Protein AF-A0AB34VEI6-F1 (afdb_monomer_lite)

Secondary structure (DSSP, 8-state):
---S-TT-HHHHHHHSHHHHHHHHHHHHHH---SS-HHHHHHHHHHHHHHHHHHHTT--EEEEEEEE-S--BTTBEEEEEEEEEES----TT-PPPPEEPPP--STTS-EEEEESSTT--TT----SSS--PPEE--EEEEETTTTEEEEEEEEEEEE--GGGGSHHHHHHHHHHHHHHHHHHHHHHHHHHHHHHHHHHHHHS--HHHHHHHHHHHHHHHTT-

Organism: NCBI:txid66269

Foldseek 3Di:
DDDPDPPDPLVVVCPDPLLLLLLVVVCVVVVDPPDDSVLSSVQLVLLQVQLVCLVVVPKDKDKDWDWDPDPDPFKTKIKIKIKIPPRQDDQSHFDFKFWADDQDDPVRFKDWFFPPPDPDPPQDPDPDDDRTDIWGWGQDQDPVVRGTMTMTITMMIGGDPVCPPVVNVVVVVVVVRVRVRVRVSVRRNVVSVVSVVSCCVSVPDPVVVVVVVVVVVVVVVVD

Sequence (223 aa):
MLLKGMNDPLFKAYQHPKARLMISRFRGLAGDRRLSDWQVFCILVNGFTNYWYVHSGNFTINVTLTKTRQFDFMQDFLHFTVTLDGLLSDENFRCPDFILPHYDVPYEFCRWRSKRGYDSQTTYVGKHGVKSHKGLFIATHDPIRDEYQMKWEGIITVFDKAFFKMGNFNTTCDFLINDITKTIHEGVVKHLSLYRDLYHYLFPSPTEARIQARDTKRHLARK

Radius of gyration: 22.17 Å; chains: 1; bounding box: 59×36×69 Å

Structure (mmCIF, N/CA/C/O backbone):
data_AF-A0AB34VEI6-F1
#
_entry.id   AF-A0AB34VEI6-F1
#
loop_
_atom_site.group_PDB
_atom_site.id
_atom_site.type_symbol
_atom_site.label_atom_id
_atom_site.label_alt_id
_atom_site.label_comp_id
_atom_site.label_asym_id
_atom_site.label_entity_id
_atom_site.label_seq_id
_atom_site.pdbx_PDB_ins_code
_atom_site.Cartn_x
_atom_site.Cartn_y
_atom_site.Cartn_z
_atom_site.occupancy
_atom_site.B_iso_or_equiv
_atom_site.auth_seq_id
_atom_site.auth_comp_id
_atom_site.auth_asym_id
_atom_site.auth_atom_id
_atom_site.pdbx_PDB_model_num
ATOM 1 N N . MET A 1 1 ? -10.126 0.286 -37.399 1.00 39.00 1 MET A N 1
ATOM 2 C CA . MET A 1 1 ? -10.182 1.635 -36.793 1.00 39.00 1 MET A CA 1
ATOM 3 C C . MET A 1 1 ? -8.760 2.099 -36.530 1.00 39.00 1 MET A C 1
ATOM 5 O O . MET A 1 1 ? -8.084 1.535 -35.684 1.00 39.00 1 MET A O 1
ATOM 9 N N . LEU A 1 2 ? -8.291 3.032 -37.353 1.00 35.19 2 LEU A N 1
ATOM 10 C CA . LEU A 1 2 ? -6.932 3.569 -37.387 1.00 35.19 2 LEU A CA 1
ATOM 11 C C . LEU A 1 2 ? -6.827 4.838 -36.517 1.00 35.19 2 LEU A C 1
ATOM 13 O O . LEU A 1 2 ? -7.737 5.660 -36.521 1.00 35.19 2 LEU A O 1
ATOM 17 N N . LEU A 1 3 ? -5.671 5.000 -35.861 1.00 37.38 3 LEU A N 1
ATOM 18 C CA . LEU A 1 3 ? -5.032 6.284 -35.513 1.00 37.38 3 LEU A CA 1
ATOM 19 C C . LEU A 1 3 ? -5.698 7.191 -34.447 1.00 37.38 3 LEU A C 1
ATOM 21 O O . LEU A 1 3 ? -5.787 8.403 -34.616 1.00 37.38 3 LEU A O 1
ATOM 25 N N . LYS A 1 4 ? -6.020 6.638 -33.272 1.00 36.50 4 LYS A N 1
ATOM 26 C CA . LYS A 1 4 ? -6.017 7.369 -31.983 1.00 36.50 4 LYS A CA 1
ATOM 27 C C . LYS A 1 4 ? -5.052 6.636 -31.037 1.00 36.50 4 LYS A C 1
ATOM 29 O O . LYS A 1 4 ? -5.369 5.535 -30.624 1.00 36.50 4 LYS A O 1
ATOM 34 N N . GLY A 1 5 ? -3.859 7.100 -30.685 1.00 44.25 5 GLY A N 1
ATOM 35 C CA . GLY A 1 5 ? -3.079 8.220 -31.177 1.00 44.25 5 GLY A CA 1
ATOM 36 C C . GLY A 1 5 ? -1.590 7.904 -30.999 1.00 44.25 5 GLY A C 1
ATOM 37 O O . GLY A 1 5 ? -1.156 7.450 -29.946 1.00 44.25 5 GLY A O 1
ATOM 38 N N . MET A 1 6 ? -0.781 8.197 -32.017 1.00 46.66 6 MET A N 1
ATOM 39 C CA . MET A 1 6 ? 0.691 8.127 -31.954 1.00 46.66 6 MET A CA 1
ATOM 40 C C . MET A 1 6 ? 1.311 9.209 -31.042 1.00 46.66 6 MET A C 1
ATOM 42 O O . MET A 1 6 ? 2.524 9.401 -31.036 1.00 46.66 6 MET A O 1
ATOM 46 N N . ASN A 1 7 ? 0.486 9.923 -30.272 1.00 58.88 7 ASN A N 1
ATOM 47 C CA . ASN A 1 7 ? 0.872 11.004 -29.373 1.00 58.88 7 ASN A CA 1
ATOM 48 C C . ASN A 1 7 ? 0.542 10.744 -27.903 1.00 58.88 7 ASN A C 1
ATOM 50 O O . ASN A 1 7 ? 0.795 11.635 -27.103 1.00 58.88 7 ASN A O 1
ATOM 54 N N . ASP A 1 8 ? 0.047 9.558 -27.537 1.00 74.00 8 ASP A N 1
ATOM 55 C CA . ASP A 1 8 ? -0.084 9.201 -26.125 1.00 74.00 8 ASP A CA 1
ATOM 56 C C . ASP A 1 8 ? 1.320 9.146 -25.475 1.00 74.00 8 ASP A C 1
ATOM 58 O O . ASP A 1 8 ? 2.148 8.308 -25.869 1.00 74.00 8 ASP A O 1
ATOM 62 N N . PRO A 1 9 ? 1.632 10.044 -24.517 1.00 75.38 9 PRO A N 1
ATOM 63 C CA . PRO A 1 9 ? 2.923 10.067 -23.840 1.00 75.38 9 PRO A CA 1
ATOM 64 C C . PRO A 1 9 ? 3.239 8.747 -23.128 1.00 75.38 9 PRO A C 1
ATOM 66 O O . PRO A 1 9 ? 4.402 8.341 -23.105 1.00 75.38 9 PRO A O 1
ATOM 69 N N . LEU A 1 10 ? 2.224 8.043 -22.609 1.00 76.19 10 LEU A N 1
ATOM 70 C CA . LEU A 1 10 ? 2.392 6.739 -21.961 1.00 76.19 10 LEU A CA 1
ATOM 71 C C . LEU A 1 10 ? 2.774 5.665 -22.977 1.00 76.19 10 LEU A C 1
ATOM 73 O O . LEU A 1 10 ? 3.693 4.884 -22.733 1.00 76.19 10 LEU A O 1
ATOM 77 N N . PHE A 1 11 ? 2.140 5.661 -24.150 1.00 77.81 11 PHE A N 1
ATOM 78 C CA . PHE A 1 11 ? 2.490 4.727 -25.218 1.00 77.81 11 PHE A CA 1
ATOM 79 C C . PHE A 1 11 ? 3.899 4.990 -25.773 1.00 77.81 11 PHE A C 1
ATOM 81 O O . PHE A 1 11 ? 4.661 4.047 -25.996 1.00 77.81 11 PHE A O 1
ATOM 88 N N . LYS A 1 12 ? 4.299 6.263 -25.919 1.00 82.06 12 LYS A N 1
ATOM 89 C CA . LYS A 1 12 ? 5.686 6.631 -26.266 1.00 82.06 12 LYS A CA 1
ATOM 90 C C . LYS A 1 12 ? 6.681 6.164 -25.199 1.00 82.06 12 LYS A C 1
ATOM 92 O O . LYS A 1 12 ? 7.727 5.613 -25.541 1.00 82.06 12 LYS A O 1
ATOM 97 N N . ALA A 1 13 ? 6.352 6.337 -23.919 1.00 81.69 13 ALA A N 1
ATOM 98 C CA . ALA A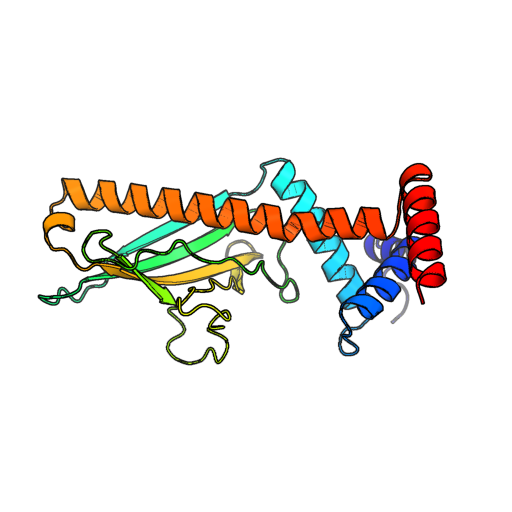 1 13 ? 7.181 5.872 -22.811 1.00 81.69 13 ALA A CA 1
ATOM 99 C C . ALA A 1 13 ? 7.308 4.338 -22.789 1.00 81.69 13 ALA A C 1
ATOM 101 O O . ALA A 1 13 ? 8.414 3.826 -22.632 1.00 81.69 13 ALA A O 1
ATOM 102 N N . TYR A 1 14 ? 6.221 3.604 -23.039 1.00 83.75 14 TYR A N 1
ATOM 103 C CA . TYR A 1 14 ? 6.220 2.142 -23.163 1.00 83.75 14 TYR A CA 1
ATOM 104 C C . TYR A 1 14 ? 7.109 1.642 -24.309 1.00 83.75 14 TYR A C 1
ATOM 106 O O . TYR A 1 14 ? 7.836 0.656 -24.174 1.00 83.75 14 TYR A O 1
ATOM 114 N N . GLN A 1 15 ? 7.089 2.337 -25.448 1.00 84.62 15 GLN A N 1
ATOM 115 C CA . GLN A 1 15 ? 7.921 1.994 -26.601 1.00 84.62 15 GLN A CA 1
ATOM 116 C C . GLN A 1 15 ? 9.410 2.292 -26.391 1.00 84.62 15 GLN A C 1
ATOM 118 O O . GLN A 1 15 ? 10.242 1.762 -27.132 1.00 84.62 15 GLN A O 1
ATOM 123 N N . HIS A 1 16 ? 9.766 3.095 -25.386 1.00 85.12 16 HIS A N 1
ATOM 124 C CA . HIS A 1 16 ? 11.147 3.470 -25.130 1.00 85.12 16 HIS A CA 1
ATOM 125 C C . HIS A 1 16 ? 12.011 2.232 -24.795 1.00 85.12 16 HIS A C 1
ATOM 127 O O . HIS A 1 16 ? 11.617 1.414 -23.956 1.00 85.12 16 HIS A O 1
ATOM 133 N N . PRO A 1 17 ? 13.229 2.087 -25.362 1.00 83.62 17 PRO A N 1
ATOM 134 C CA . PRO A 1 17 ? 14.073 0.905 -25.145 1.00 83.62 17 PRO A CA 1
ATOM 135 C C . PRO A 1 17 ? 14.345 0.595 -23.666 1.00 83.62 17 PRO A C 1
ATOM 137 O O . PRO A 1 17 ? 14.364 -0.566 -23.261 1.00 83.62 17 PRO A O 1
ATOM 140 N N . LYS A 1 18 ? 14.492 1.638 -22.837 1.00 82.88 18 LYS A N 1
ATOM 141 C CA . LYS A 1 18 ? 14.653 1.489 -21.381 1.00 82.88 18 LYS A CA 1
ATOM 142 C C . LYS A 1 18 ? 13.417 0.874 -20.712 1.00 82.88 18 LYS A C 1
ATOM 144 O O . LYS A 1 18 ? 13.575 0.012 -19.856 1.00 82.88 18 LYS A O 1
ATOM 149 N N . ALA A 1 19 ? 12.206 1.267 -21.108 1.00 81.12 19 ALA A N 1
ATOM 150 C CA . ALA A 1 19 ? 10.980 0.700 -20.548 1.00 81.12 19 ALA A CA 1
ATOM 151 C C . ALA A 1 19 ? 10.848 -0.785 -20.907 1.00 81.12 19 ALA A C 1
ATOM 153 O O . ALA A 1 19 ? 10.625 -1.609 -20.025 1.00 81.12 19 ALA A O 1
ATOM 154 N N . ARG A 1 20 ? 11.115 -1.147 -22.169 1.00 85.06 20 ARG A N 1
ATOM 155 C CA . ARG A 1 20 ? 11.146 -2.553 -22.612 1.00 85.06 20 ARG A CA 1
ATOM 156 C C . ARG A 1 20 ? 12.150 -3.398 -21.829 1.00 85.06 20 ARG A C 1
ATOM 158 O O . ARG A 1 20 ? 11.837 -4.525 -21.448 1.00 85.06 20 ARG A O 1
ATOM 165 N N . LEU A 1 21 ? 13.331 -2.846 -21.542 1.00 83.88 21 LEU A N 1
ATOM 166 C CA . LEU A 1 21 ? 14.326 -3.506 -20.697 1.00 83.88 21 LEU A CA 1
ATOM 167 C C . LEU A 1 21 ? 13.808 -3.713 -19.265 1.00 83.88 21 LEU A C 1
ATOM 169 O O . LEU A 1 21 ? 13.963 -4.812 -18.732 1.00 83.88 21 LEU A O 1
ATOM 173 N N . MET A 1 22 ? 13.176 -2.698 -18.658 1.00 83.25 22 MET A N 1
ATOM 174 C CA . MET A 1 22 ? 12.596 -2.837 -17.316 1.00 83.25 22 MET A CA 1
ATOM 175 C C . MET A 1 22 ? 11.530 -3.922 -17.266 1.00 83.25 22 MET A C 1
ATOM 177 O O . MET A 1 22 ? 11.573 -4.770 -16.382 1.00 83.25 22 MET A O 1
ATOM 181 N N . ILE A 1 23 ? 10.613 -3.921 -18.234 1.00 86.31 23 ILE A N 1
ATOM 182 C CA . ILE A 1 23 ? 9.534 -4.906 -18.337 1.00 86.31 23 ILE A CA 1
ATOM 183 C C . ILE A 1 23 ? 10.116 -6.317 -18.445 1.00 86.31 23 ILE A C 1
ATOM 185 O O . ILE A 1 23 ? 9.760 -7.199 -17.665 1.00 86.31 23 ILE A O 1
ATOM 189 N N . SER A 1 24 ? 11.066 -6.521 -19.363 1.00 83.81 24 SER A N 1
ATOM 190 C CA . SER A 1 24 ? 11.720 -7.816 -19.571 1.00 83.81 24 SER A CA 1
ATOM 191 C C . SER A 1 24 ? 12.414 -8.322 -18.301 1.00 83.81 24 SER A C 1
ATOM 193 O O . SER A 1 24 ? 12.230 -9.477 -17.908 1.00 83.81 24 SER A O 1
ATOM 195 N N . ARG A 1 25 ? 13.165 -7.455 -17.610 1.00 80.44 25 ARG A N 1
ATOM 196 C CA . ARG A 1 25 ? 13.865 -7.822 -16.371 1.00 80.44 25 ARG A CA 1
ATOM 197 C C . ARG A 1 25 ? 12.914 -8.052 -15.201 1.00 80.44 25 ARG A C 1
ATOM 199 O O . ARG A 1 25 ? 13.118 -9.007 -14.459 1.00 80.44 25 ARG A O 1
ATOM 206 N N . PHE A 1 26 ? 11.874 -7.232 -15.054 1.00 81.06 26 PHE A N 1
ATOM 207 C CA . PHE A 1 26 ? 10.850 -7.422 -14.028 1.00 81.06 26 PHE A CA 1
ATOM 208 C C . PHE A 1 26 ? 10.165 -8.777 -14.189 1.00 81.06 26 PHE A C 1
ATOM 210 O O . PHE A 1 26 ? 10.070 -9.527 -13.224 1.00 81.06 26 PHE A O 1
ATOM 217 N N . ARG A 1 27 ? 9.773 -9.149 -15.414 1.00 78.25 27 ARG A N 1
ATOM 218 C CA . ARG A 1 27 ? 9.206 -10.479 -15.696 1.00 78.25 27 ARG A CA 1
ATOM 219 C C . ARG A 1 27 ? 10.187 -11.605 -15.372 1.00 78.25 27 ARG A C 1
ATOM 221 O O . ARG A 1 27 ? 9.782 -12.622 -14.815 1.00 78.25 27 ARG A O 1
ATOM 228 N N . GLY A 1 28 ? 11.471 -11.409 -15.678 1.00 77.50 28 GLY A N 1
ATOM 229 C CA . GLY A 1 28 ? 12.533 -12.347 -15.310 1.00 77.50 28 GLY A CA 1
ATOM 230 C C . GLY A 1 28 ? 12.669 -12.549 -13.796 1.00 77.50 28 GLY A C 1
ATOM 231 O O . GLY A 1 28 ? 12.835 -13.682 -13.355 1.00 77.50 28 GLY A O 1
ATOM 232 N N . LEU A 1 29 ? 12.555 -11.476 -13.005 1.00 71.19 29 LEU A N 1
ATOM 233 C CA . LEU A 1 29 ? 12.651 -11.507 -11.538 1.00 71.19 29 LEU A CA 1
ATOM 234 C C . LEU A 1 29 ? 11.379 -12.031 -10.863 1.00 71.19 29 LEU A C 1
ATOM 236 O O . LEU A 1 29 ? 11.460 -12.808 -9.918 1.00 71.19 29 LEU A O 1
ATOM 240 N N . ALA A 1 30 ? 10.209 -11.617 -11.347 1.00 66.38 30 ALA A N 1
ATOM 241 C CA . ALA A 1 30 ? 8.920 -12.020 -10.797 1.00 66.38 30 ALA A CA 1
ATOM 242 C C . ALA A 1 30 ? 8.574 -13.483 -11.120 1.00 66.38 30 ALA A C 1
ATOM 244 O O . ALA A 1 30 ? 7.653 -14.039 -10.526 1.00 66.38 30 ALA A O 1
ATOM 245 N N . GLY A 1 31 ? 9.256 -14.095 -12.097 1.00 60.09 31 GLY A N 1
ATOM 246 C CA . GLY A 1 31 ? 8.934 -15.432 -12.601 1.00 60.09 31 GLY A CA 1
ATOM 247 C C . GLY A 1 31 ? 7.534 -15.533 -13.223 1.00 60.09 31 GLY A C 1
ATOM 248 O O . GLY A 1 31 ? 7.090 -16.628 -13.568 1.00 60.09 31 GLY A O 1
ATOM 249 N N . ASP A 1 32 ? 6.831 -14.406 -13.372 1.00 61.28 32 ASP A N 1
ATOM 250 C CA . ASP A 1 32 ? 5.427 -14.370 -13.749 1.00 61.28 32 ASP A CA 1
ATOM 251 C C . ASP A 1 32 ? 5.282 -14.235 -15.269 1.00 61.28 32 ASP A C 1
ATOM 253 O O . ASP A 1 32 ? 5.563 -13.199 -15.884 1.00 61.28 32 ASP A O 1
ATOM 257 N N . ARG A 1 33 ? 4.843 -15.328 -15.897 1.00 62.53 33 ARG A N 1
ATOM 258 C CA . ARG A 1 33 ? 4.573 -15.378 -17.338 1.00 62.53 33 ARG A CA 1
ATOM 259 C C . ARG A 1 33 ? 3.160 -14.913 -17.696 1.00 62.53 33 ARG A C 1
ATOM 261 O O . ARG A 1 33 ? 2.899 -14.752 -18.884 1.00 62.53 33 ARG A O 1
ATOM 268 N N . ARG A 1 34 ? 2.268 -14.700 -16.717 1.00 74.25 34 ARG A N 1
ATOM 269 C CA . ARG A 1 34 ? 0.836 -14.442 -16.959 1.00 74.25 34 ARG A CA 1
ATOM 270 C C . ARG A 1 34 ? 0.525 -12.991 -17.318 1.00 74.25 34 ARG A C 1
ATOM 272 O O . ARG A 1 34 ? -0.472 -12.746 -17.986 1.00 74.25 34 ARG A O 1
ATOM 279 N N . LEU A 1 35 ? 1.365 -12.046 -16.898 1.00 75.88 35 LEU A N 1
ATOM 280 C CA . LEU A 1 35 ? 1.176 -10.626 -17.191 1.00 75.88 35 LEU A CA 1
ATOM 281 C C . LEU A 1 35 ? 1.728 -10.266 -18.576 1.00 75.88 35 LEU A C 1
ATOM 283 O O . LEU A 1 35 ? 2.838 -10.666 -18.944 1.00 75.88 35 LEU A O 1
ATOM 287 N N . SER A 1 36 ? 0.956 -9.486 -19.331 1.00 84.12 36 SER A N 1
ATOM 288 C CA . SER A 1 36 ? 1.415 -8.866 -20.577 1.00 84.12 36 SER A CA 1
ATOM 289 C C . SER A 1 36 ? 2.451 -7.770 -20.306 1.00 84.12 36 SER A C 1
ATOM 291 O O . SER A 1 36 ? 2.491 -7.185 -19.223 1.00 84.12 36 SER A O 1
ATOM 293 N N . ASP A 1 37 ? 3.270 -7.450 -21.310 1.00 85.31 37 ASP A N 1
ATOM 294 C CA . ASP A 1 37 ? 4.282 -6.388 -21.204 1.00 85.31 37 ASP A CA 1
ATOM 295 C C . ASP A 1 37 ? 3.663 -5.028 -20.863 1.00 85.31 37 ASP A C 1
ATOM 297 O O . ASP A 1 37 ? 4.239 -4.257 -20.097 1.00 85.31 37 ASP A O 1
ATOM 301 N N . TRP A 1 38 ? 2.463 -4.761 -21.382 1.00 83.56 38 TRP A N 1
ATOM 302 C CA . TRP A 1 38 ? 1.705 -3.555 -21.069 1.00 83.56 38 TRP A CA 1
ATOM 303 C C . TRP A 1 38 ? 1.260 -3.515 -19.602 1.00 83.56 38 TRP A C 1
ATOM 305 O O . TRP A 1 38 ? 1.474 -2.514 -18.928 1.00 83.56 38 TRP A O 1
ATOM 315 N N . GLN A 1 39 ? 0.724 -4.616 -19.065 1.00 80.69 39 GLN A N 1
ATOM 316 C CA . GLN A 1 39 ? 0.341 -4.686 -17.647 1.00 80.69 39 GLN A CA 1
ATOM 317 C C . GLN A 1 39 ? 1.548 -4.496 -16.724 1.00 80.69 39 GLN A C 1
ATOM 319 O O . GLN A 1 39 ? 1.470 -3.758 -15.746 1.00 80.69 39 GLN A O 1
ATOM 324 N N . VAL A 1 40 ? 2.685 -5.113 -17.055 1.00 82.31 40 VAL A N 1
ATOM 325 C CA . VAL A 1 40 ? 3.932 -4.929 -16.300 1.00 82.31 40 VAL A CA 1
ATOM 326 C C . VAL A 1 40 ? 4.407 -3.478 -16.364 1.00 82.31 40 VAL A C 1
ATOM 328 O O . VAL A 1 40 ? 4.823 -2.928 -15.347 1.00 82.31 40 VAL A O 1
ATOM 331 N N . PHE A 1 41 ? 4.326 -2.840 -17.533 1.00 85.00 41 PHE A N 1
ATOM 332 C CA . PHE A 1 41 ? 4.658 -1.427 -17.686 1.00 85.00 41 PHE A CA 1
ATOM 333 C C . PHE A 1 41 ? 3.786 -0.532 -16.803 1.00 85.00 41 PHE A C 1
ATOM 335 O O . PHE A 1 41 ? 4.329 0.288 -16.066 1.00 85.00 41 PHE A O 1
ATOM 342 N N . CYS A 1 42 ? 2.464 -0.718 -16.836 1.00 80.69 42 CYS A N 1
ATOM 343 C CA . CYS A 1 42 ? 1.528 0.040 -16.009 1.00 80.69 42 CYS A CA 1
ATOM 344 C C . CYS A 1 42 ? 1.832 -0.127 -14.514 1.00 80.69 42 CYS A C 1
ATOM 346 O O . CYS A 1 42 ? 1.934 0.873 -13.811 1.00 80.69 42 CYS A O 1
ATOM 348 N N . ILE A 1 43 ? 2.079 -1.359 -14.049 1.00 79.50 43 ILE A N 1
ATOM 349 C CA . ILE A 1 43 ? 2.451 -1.636 -12.650 1.00 79.50 43 ILE A CA 1
ATOM 350 C C . ILE A 1 43 ? 3.733 -0.892 -12.261 1.00 79.50 43 ILE A C 1
ATOM 352 O O . ILE A 1 43 ? 3.787 -0.274 -11.200 1.00 79.50 43 ILE A O 1
ATOM 356 N N . LEU A 1 44 ? 4.766 -0.938 -13.109 1.00 82.69 44 LEU A N 1
ATOM 357 C CA . LEU A 1 44 ? 6.038 -0.270 -12.837 1.00 82.69 44 LEU A CA 1
ATOM 358 C C . LEU A 1 44 ? 5.873 1.249 -12.782 1.00 82.69 44 LEU A C 1
ATOM 360 O O . LEU A 1 44 ? 6.321 1.866 -11.821 1.00 82.69 44 LEU A O 1
ATOM 364 N N . VAL A 1 45 ? 5.226 1.848 -13.786 1.00 84.00 45 VAL A N 1
ATOM 365 C CA . VAL A 1 45 ? 4.986 3.298 -13.832 1.00 84.00 45 VAL A CA 1
ATOM 366 C C . VAL A 1 45 ? 4.197 3.741 -12.608 1.00 84.00 45 VAL A C 1
ATOM 368 O O . VAL A 1 45 ? 4.629 4.672 -11.936 1.00 84.00 45 VAL A O 1
ATOM 371 N N . ASN A 1 46 ? 3.114 3.034 -12.282 1.00 80.88 46 ASN A N 1
ATOM 372 C CA . ASN A 1 46 ? 2.272 3.355 -11.138 1.00 80.88 46 ASN A CA 1
ATOM 373 C C . ASN A 1 46 ? 3.039 3.213 -9.804 1.00 80.88 46 ASN A C 1
ATOM 375 O O . ASN A 1 46 ? 3.020 4.102 -8.952 1.00 80.88 46 ASN A O 1
ATOM 379 N N . GLY A 1 47 ? 3.824 2.142 -9.648 1.00 83.38 47 GLY A N 1
ATOM 380 C CA . GLY A 1 47 ? 4.708 1.956 -8.494 1.00 83.38 47 GLY A CA 1
ATOM 381 C C . GLY A 1 47 ? 5.734 3.084 -8.334 1.00 83.38 47 GLY A C 1
ATOM 382 O O . GLY A 1 47 ? 5.934 3.581 -7.225 1.00 83.38 47 GLY A O 1
ATOM 383 N N . PHE A 1 48 ? 6.339 3.544 -9.434 1.00 85.56 48 PHE A N 1
ATOM 384 C CA . PHE A 1 48 ? 7.277 4.669 -9.424 1.00 85.56 48 PHE A CA 1
ATOM 385 C C . PHE A 1 48 ? 6.619 5.999 -9.082 1.00 85.56 48 PHE A C 1
ATOM 387 O O . PHE A 1 48 ? 7.162 6.753 -8.275 1.00 85.56 48 PHE A O 1
ATOM 394 N N . THR A 1 49 ? 5.469 6.306 -9.679 1.00 84.50 49 THR A N 1
ATOM 395 C CA . THR A 1 49 ? 4.751 7.549 -9.383 1.00 84.50 49 THR A CA 1
ATOM 396 C C . THR A 1 49 ? 4.304 7.579 -7.929 1.00 84.50 49 THR A C 1
ATOM 398 O O . THR A 1 49 ? 4.546 8.575 -7.252 1.00 84.50 49 THR A O 1
ATOM 401 N N . ASN A 1 50 ? 3.772 6.468 -7.412 1.00 85.19 50 ASN A N 1
ATOM 402 C CA . ASN A 1 50 ? 3.388 6.350 -6.007 1.00 85.19 50 ASN A CA 1
ATOM 403 C C . ASN A 1 50 ? 4.581 6.476 -5.061 1.00 85.19 50 ASN A C 1
ATOM 405 O O . ASN A 1 50 ? 4.469 7.143 -4.037 1.00 85.19 50 ASN A O 1
ATOM 409 N N . TYR A 1 51 ? 5.732 5.888 -5.403 1.00 87.88 51 TYR A N 1
ATOM 410 C CA . TYR A 1 51 ? 6.963 6.057 -4.629 1.00 87.88 51 TYR A CA 1
ATOM 411 C C . TYR A 1 51 ? 7.316 7.536 -4.446 1.00 87.88 51 TYR A C 1
ATOM 413 O O . TYR A 1 51 ? 7.476 8.002 -3.316 1.00 87.88 51 TYR A O 1
ATOM 421 N N . TRP A 1 52 ? 7.396 8.288 -5.545 1.00 86.06 52 TRP A N 1
ATOM 422 C CA . TRP A 1 52 ? 7.734 9.710 -5.487 1.00 86.06 52 TRP A CA 1
ATOM 423 C C . TRP A 1 52 ? 6.677 10.525 -4.751 1.00 86.06 52 TRP A C 1
ATOM 425 O O . TRP A 1 52 ? 7.026 11.398 -3.962 1.00 86.06 52 TRP A O 1
ATOM 435 N N . TYR A 1 53 ? 5.405 10.197 -4.963 1.00 86.38 53 TYR A N 1
ATOM 436 C CA . TYR A 1 53 ? 4.278 10.862 -4.322 1.00 86.38 53 TYR A CA 1
ATOM 437 C C . TYR A 1 53 ? 4.264 10.675 -2.795 1.00 86.38 53 TYR A C 1
ATOM 439 O O . TYR A 1 53 ? 4.020 11.618 -2.039 1.00 86.38 53 TYR A O 1
ATOM 447 N N . VAL A 1 54 ? 4.584 9.466 -2.324 1.00 86.81 54 VAL A N 1
ATOM 448 C CA . VAL A 1 54 ? 4.742 9.169 -0.894 1.00 86.81 54 VAL A CA 1
ATOM 449 C C . VAL A 1 54 ? 5.931 9.918 -0.310 1.00 86.81 54 VAL A C 1
ATOM 451 O O . VAL A 1 54 ? 5.810 10.528 0.750 1.00 86.81 54 VAL A O 1
ATOM 454 N N . HIS A 1 55 ? 7.065 9.937 -1.013 1.00 85.69 55 HIS A N 1
ATOM 455 C CA . HIS A 1 55 ? 8.253 10.658 -0.557 1.00 85.69 55 HIS A CA 1
ATOM 456 C C . HIS A 1 55 ? 8.085 12.178 -0.527 1.00 85.69 55 HIS A C 1
ATOM 458 O O . HIS A 1 55 ? 8.732 12.830 0.290 1.00 85.69 55 HIS A O 1
ATOM 464 N N . SER A 1 56 ? 7.221 12.744 -1.372 1.00 86.31 56 SER A N 1
ATOM 465 C CA . SER A 1 56 ? 6.879 14.167 -1.325 1.00 86.31 56 SER A CA 1
ATOM 466 C C . SER A 1 56 ? 5.842 14.510 -0.250 1.00 86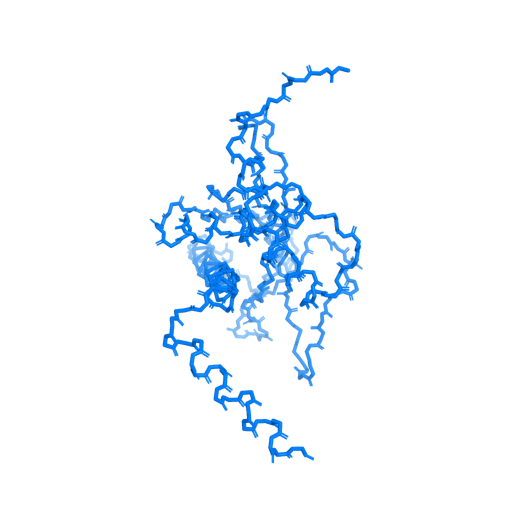.31 56 SER A C 1
ATOM 468 O O . SER A 1 56 ? 5.500 15.678 -0.109 1.00 86.31 56 SER A O 1
ATOM 470 N N . GLY A 1 57 ? 5.343 13.523 0.505 1.00 85.44 57 GLY A N 1
ATOM 471 C CA . GLY A 1 57 ? 4.397 13.734 1.603 1.00 85.44 57 GLY A CA 1
ATOM 472 C C . GLY A 1 57 ? 2.963 14.028 1.159 1.00 85.44 57 GLY A C 1
ATOM 473 O O . GLY A 1 57 ? 2.182 14.539 1.953 1.00 85.44 57 GLY A O 1
ATOM 474 N N . ASN A 1 58 ? 2.594 13.709 -0.085 1.00 88.00 58 ASN A N 1
ATOM 475 C CA . ASN A 1 58 ? 1.298 14.110 -0.646 1.00 88.00 58 ASN A CA 1
ATOM 476 C C . ASN A 1 58 ? 0.163 13.096 -0.405 1.00 88.00 58 ASN A C 1
ATOM 478 O O . ASN A 1 58 ? -0.910 13.227 -0.990 1.00 88.00 58 ASN A O 1
ATOM 482 N N . PHE A 1 59 ? 0.365 12.080 0.432 1.00 87.81 59 PHE A N 1
ATOM 483 C CA . PHE A 1 59 ? -0.637 11.047 0.711 1.00 87.81 59 PHE A CA 1
ATOM 484 C C . PHE A 1 59 ? -1.196 11.175 2.126 1.00 87.81 59 PHE A C 1
ATOM 486 O O . PHE A 1 59 ? -0.505 11.635 3.037 1.00 87.81 59 PHE A O 1
ATOM 493 N N . THR A 1 60 ? -2.428 10.711 2.326 1.00 89.62 60 THR A N 1
ATOM 494 C CA . THR A 1 60 ? -3.057 10.684 3.650 1.00 89.62 60 THR A CA 1
ATOM 495 C C . THR A 1 60 ? -3.564 9.290 3.995 1.00 89.62 60 THR A C 1
ATOM 497 O O . THR A 1 60 ? -3.991 8.514 3.137 1.00 89.62 60 THR A O 1
ATOM 500 N N . ILE A 1 61 ? -3.475 8.956 5.282 1.00 90.81 61 ILE A N 1
ATOM 501 C CA . ILE A 1 61 ? -3.977 7.705 5.847 1.00 90.81 61 ILE A CA 1
ATOM 502 C C . ILE A 1 61 ? -5.171 8.080 6.717 1.00 90.81 61 ILE A C 1
ATOM 504 O O . ILE A 1 61 ? -4.993 8.724 7.749 1.00 90.81 61 ILE A O 1
ATOM 508 N N . ASN A 1 62 ? -6.376 7.672 6.325 1.00 91.31 62 ASN A N 1
ATOM 509 C CA . ASN A 1 62 ? -7.552 7.856 7.172 1.00 91.31 62 ASN A CA 1
ATOM 510 C C . ASN A 1 62 ? -7.852 6.543 7.879 1.00 91.31 62 ASN A C 1
ATOM 512 O O . ASN A 1 62 ? -8.073 5.522 7.229 1.00 91.31 62 ASN A O 1
ATOM 516 N N . VAL A 1 63 ? -7.885 6.578 9.208 1.00 89.81 63 VAL A N 1
ATOM 517 C CA . VAL A 1 63 ? -8.255 5.439 10.046 1.00 89.81 63 VAL A CA 1
ATOM 518 C C . VAL A 1 63 ? -9.544 5.791 10.769 1.00 89.81 63 VAL A C 1
ATOM 520 O O . VAL A 1 63 ? -9.622 6.796 11.469 1.00 89.81 63 VAL A O 1
ATOM 523 N N . THR A 1 64 ? -10.562 4.954 10.614 1.00 89.12 64 THR A N 1
ATOM 524 C CA . THR A 1 64 ? -11.835 5.101 11.323 1.00 89.12 64 THR A CA 1
ATOM 525 C C . THR A 1 64 ? -12.080 3.872 12.176 1.00 89.12 64 THR A C 1
ATOM 527 O O . THR A 1 64 ? -11.925 2.746 11.705 1.00 89.12 64 THR A O 1
ATOM 530 N N . LEU A 1 65 ? -12.456 4.094 13.434 1.00 82.56 65 LEU A N 1
ATOM 531 C CA . LEU A 1 65 ? -12.823 3.057 14.392 1.00 82.56 65 LEU A CA 1
ATOM 532 C C . LEU A 1 65 ? -14.292 3.231 14.764 1.00 82.56 65 LEU A C 1
ATOM 534 O O . LEU A 1 65 ? -14.733 4.321 15.118 1.00 82.56 65 LEU A O 1
ATOM 538 N N . THR A 1 66 ? -15.073 2.161 14.671 1.00 81.88 66 THR A N 1
ATOM 539 C CA . THR A 1 66 ? -16.502 2.177 14.991 1.00 81.88 66 THR A CA 1
ATOM 540 C C . THR A 1 66 ? -16.844 1.002 15.889 1.00 81.88 66 THR A C 1
ATOM 542 O O . THR A 1 66 ? -16.534 -0.147 15.578 1.00 81.88 66 THR A O 1
ATOM 545 N N . LYS A 1 67 ? -17.515 1.276 17.010 1.00 75.88 67 LYS A N 1
ATOM 546 C CA . LYS A 1 67 ? -17.971 0.231 17.928 1.00 75.88 67 LYS A CA 1
ATOM 547 C C . LYS A 1 67 ? -19.093 -0.595 17.291 1.00 75.88 67 LYS A C 1
ATOM 549 O O . LYS A 1 67 ? -20.054 -0.035 16.762 1.00 75.88 67 LYS A O 1
ATOM 554 N N . THR A 1 68 ? -19.005 -1.922 17.357 1.00 69.69 68 THR A N 1
ATOM 555 C CA . THR A 1 68 ? -20.115 -2.793 16.941 1.00 69.69 68 THR A CA 1
ATOM 556 C C . THR A 1 68 ? -21.202 -2.844 18.018 1.00 69.69 68 THR A C 1
ATOM 558 O O . THR A 1 68 ? -20.898 -2.832 19.206 1.00 69.69 68 THR A O 1
ATOM 561 N N . ARG A 1 69 ? -22.479 -2.925 17.619 1.00 57.94 69 ARG A N 1
ATOM 562 C CA . ARG A 1 69 ? -23.653 -2.803 18.514 1.00 57.94 69 ARG A CA 1
ATOM 563 C C . ARG A 1 69 ? -23.822 -3.917 19.565 1.00 57.94 69 ARG A C 1
ATOM 565 O O . ARG A 1 69 ? -24.682 -3.777 20.428 1.00 57.94 69 ARG A O 1
ATOM 572 N N . GLN A 1 70 ? -23.063 -5.010 19.503 1.00 54.16 70 GLN A N 1
ATOM 573 C CA . GLN A 1 70 ? -23.190 -6.129 20.443 1.00 54.16 70 GLN A CA 1
ATOM 574 C C . GLN A 1 70 ? -22.239 -5.936 21.624 1.00 54.16 70 GLN A C 1
ATOM 576 O O . GLN A 1 70 ? -21.065 -6.271 21.539 1.00 54.16 70 GLN A O 1
ATOM 581 N N . PHE A 1 71 ? -22.767 -5.365 22.706 1.00 46.75 71 PHE A N 1
ATOM 582 C CA . PHE A 1 71 ? -22.084 -5.280 23.994 1.00 46.75 71 PHE A CA 1
ATOM 583 C C . PHE A 1 71 ? -22.215 -6.645 24.683 1.00 46.75 71 PHE A C 1
ATOM 585 O O . PHE A 1 71 ? -23.211 -6.903 25.360 1.00 46.75 71 PHE A O 1
ATOM 592 N N . ASP A 1 72 ? -21.261 -7.547 24.447 1.00 50.53 72 ASP A N 1
ATOM 593 C CA . ASP A 1 72 ? -21.203 -8.837 25.139 1.00 50.53 72 ASP A CA 1
ATOM 594 C C . ASP A 1 72 ? -20.245 -8.746 26.338 1.00 50.53 72 ASP A C 1
ATOM 596 O O . ASP A 1 72 ? -19.227 -8.054 26.307 1.00 50.53 72 ASP A O 1
ATOM 600 N N . PHE A 1 73 ? -20.572 -9.422 27.439 1.00 44.91 73 PHE A N 1
ATOM 601 C CA . PHE A 1 73 ? -19.993 -9.191 28.771 1.00 44.91 73 PHE A CA 1
ATOM 602 C C . PHE A 1 73 ? -18.488 -9.510 28.898 1.00 44.91 73 PHE A C 1
ATOM 604 O O . PHE A 1 73 ? -17.922 -9.239 29.963 1.00 44.91 73 PHE A O 1
ATOM 611 N N . MET A 1 74 ? -17.849 -10.056 27.858 1.00 52.66 74 MET A N 1
ATOM 612 C CA . MET A 1 74 ? -16.474 -10.578 27.878 1.00 52.66 74 MET A CA 1
ATOM 613 C C . MET A 1 74 ? -15.552 -10.017 26.780 1.00 52.66 74 MET A C 1
ATOM 615 O O . MET A 1 74 ? -14.337 -10.050 26.961 1.00 52.66 74 MET A O 1
ATOM 619 N N . GLN A 1 75 ? -16.084 -9.548 25.645 1.00 59.84 75 GLN A N 1
ATOM 620 C CA . GLN A 1 75 ? -15.306 -9.081 24.488 1.00 59.84 75 GLN A CA 1
ATOM 621 C C . GLN A 1 75 ? -16.115 -8.029 23.727 1.00 59.84 75 GLN A C 1
ATOM 623 O O . GLN A 1 75 ? -17.256 -8.290 23.358 1.00 59.84 75 GLN A O 1
ATOM 628 N N . ASP A 1 76 ? -15.509 -6.876 23.453 1.00 65.56 76 ASP A N 1
ATOM 629 C CA . ASP A 1 76 ? -16.085 -5.870 22.558 1.00 65.56 76 ASP A CA 1
ATOM 630 C C . ASP A 1 76 ? -15.303 -5.848 21.237 1.00 65.56 76 ASP A C 1
ATOM 632 O O . ASP A 1 76 ? -14.086 -6.069 21.205 1.00 65.56 76 ASP A O 1
ATOM 636 N N . PHE A 1 77 ? -15.998 -5.553 20.135 1.00 73.25 77 PHE A N 1
ATOM 637 C CA . PHE A 1 77 ? -15.390 -5.448 18.811 1.00 73.25 77 PHE A CA 1
ATOM 638 C C . PHE A 1 77 ? -15.413 -4.006 18.293 1.00 73.25 77 PHE A C 1
ATOM 640 O O . PHE A 1 77 ? -16.437 -3.313 18.314 1.00 73.25 77 PHE A O 1
ATOM 647 N N . LEU A 1 78 ? -14.268 -3.561 17.781 1.00 76.06 78 LEU A N 1
ATOM 648 C CA . LEU A 1 78 ? -14.143 -2.332 17.008 1.00 76.06 78 LEU A CA 1
ATOM 649 C C . LEU A 1 78 ? -13.970 -2.707 15.546 1.00 76.06 78 LEU A C 1
ATOM 651 O O . LEU A 1 78 ? -13.020 -3.394 15.175 1.00 76.06 78 LEU A O 1
ATOM 655 N N . HIS A 1 79 ? -14.889 -2.256 14.707 1.00 81.12 79 HIS A N 1
ATOM 656 C CA . HIS A 1 79 ? -14.681 -2.279 13.274 1.00 81.12 79 HIS A CA 1
ATOM 657 C C . HIS A 1 79 ? -13.709 -1.162 12.915 1.00 81.12 79 HIS A C 1
ATOM 659 O O . HIS A 1 79 ? -13.927 -0.019 13.317 1.00 81.12 79 HIS A O 1
ATOM 665 N N . PHE A 1 80 ? -12.675 -1.473 12.143 1.00 83.00 80 PHE A N 1
ATOM 666 C CA . PHE A 1 80 ? -11.785 -0.455 11.611 1.00 83.00 80 PHE A CA 1
ATOM 667 C C . PHE A 1 80 ? -11.824 -0.431 10.091 1.00 83.00 80 PHE A C 1
ATOM 669 O O . PHE A 1 80 ? -11.897 -1.475 9.436 1.00 83.00 80 PHE A O 1
ATOM 676 N N . THR A 1 81 ? -11.748 0.774 9.544 1.00 86.06 81 THR A N 1
ATOM 677 C CA . THR A 1 81 ? -11.559 1.012 8.116 1.00 86.06 81 THR A CA 1
ATOM 678 C C . THR A 1 81 ? -10.361 1.923 7.955 1.00 86.06 81 THR A C 1
ATOM 680 O O . THR A 1 81 ? -10.324 2.999 8.554 1.00 86.06 81 THR A O 1
ATOM 683 N N . VAL A 1 82 ? -9.407 1.498 7.138 1.00 85.94 82 VAL A N 1
ATOM 684 C CA . VAL A 1 82 ? -8.286 2.318 6.702 1.00 85.94 82 VAL A CA 1
ATOM 685 C C . VAL A 1 82 ? -8.432 2.621 5.223 1.00 85.94 82 VAL A C 1
ATOM 687 O O . VAL A 1 82 ? -8.704 1.720 4.429 1.00 85.94 82 VAL A O 1
ATOM 690 N N . THR A 1 83 ? -8.204 3.871 4.847 1.00 87.75 83 THR A N 1
ATOM 691 C CA . THR A 1 83 ? -8.110 4.285 3.449 1.00 87.75 83 THR A CA 1
ATOM 692 C C . THR A 1 83 ? -6.820 5.049 3.194 1.00 87.75 83 THR A C 1
ATOM 694 O O . THR A 1 83 ? -6.433 5.881 4.017 1.00 87.75 83 THR A O 1
ATOM 697 N N . LEU A 1 84 ? -6.179 4.793 2.054 1.00 87.50 84 LEU A N 1
ATOM 698 C CA . LEU A 1 84 ? -5.043 5.576 1.567 1.00 87.50 84 LEU A CA 1
ATOM 699 C C . LEU A 1 84 ? -5.517 6.478 0.431 1.00 87.50 84 LEU A C 1
ATOM 701 O O . LEU A 1 84 ? -5.891 5.982 -0.633 1.00 87.50 84 LEU A O 1
ATOM 705 N N . ASP A 1 85 ? -5.491 7.782 0.676 1.00 85.12 85 ASP A N 1
ATOM 706 C CA . ASP A 1 85 ? -5.844 8.811 -0.299 1.00 85.12 85 ASP A CA 1
ATOM 707 C C . ASP A 1 85 ? -4.592 9.385 -0.969 1.00 85.12 85 ASP A C 1
ATOM 709 O O . ASP A 1 85 ? -3.502 9.426 -0.389 1.00 85.12 85 ASP A O 1
ATOM 713 N N . GLY A 1 86 ? -4.760 9.842 -2.211 1.00 78.94 86 GLY A N 1
ATOM 714 C CA . GLY A 1 86 ? -3.698 10.443 -3.022 1.00 78.94 86 GLY A CA 1
ATOM 715 C C . GLY A 1 86 ? -2.749 9.436 -3.679 1.00 78.94 86 GLY A C 1
ATOM 716 O O . GLY A 1 86 ? -2.000 9.806 -4.577 1.00 78.94 86 GLY A O 1
ATOM 717 N N . LEU A 1 87 ? -2.786 8.157 -3.293 1.00 81.06 87 LEU A N 1
ATOM 718 C CA . LEU A 1 87 ? -2.078 7.113 -4.031 1.00 81.06 87 LEU A CA 1
ATOM 719 C C . LEU A 1 87 ? -2.827 6.811 -5.326 1.00 81.06 87 LEU A C 1
ATOM 721 O O . LEU A 1 87 ? -4.006 6.463 -5.299 1.00 81.06 87 LEU A O 1
ATOM 725 N N . LEU A 1 88 ? -2.119 6.891 -6.451 1.00 74.50 88 LEU A N 1
ATOM 726 C CA . LEU A 1 88 ? -2.641 6.471 -7.742 1.00 74.50 88 LEU A CA 1
ATOM 727 C C . LEU A 1 88 ? -2.859 4.961 -7.666 1.00 74.50 88 LEU A C 1
ATOM 729 O O . LEU A 1 88 ? -1.913 4.177 -7.637 1.00 74.50 88 LEU A O 1
ATOM 733 N N . SER A 1 89 ? -4.108 4.528 -7.575 1.00 68.19 89 SER A N 1
ATOM 734 C CA . SER A 1 89 ? -4.431 3.109 -7.618 1.00 68.19 89 SER A CA 1
ATOM 735 C C . SER A 1 89 ? -5.242 2.784 -8.857 1.00 68.19 89 SER A C 1
ATOM 737 O O . SER A 1 89 ? -5.980 3.609 -9.383 1.00 68.19 89 SER A O 1
ATOM 739 N N . ASP A 1 90 ? -5.038 1.575 -9.352 1.00 67.38 90 ASP A N 1
ATOM 740 C CA . ASP A 1 90 ? -5.857 0.965 -10.384 1.00 67.38 90 ASP A CA 1
ATOM 741 C C . ASP A 1 90 ? -6.167 -0.471 -9.942 1.00 67.38 90 ASP A C 1
ATOM 743 O O . ASP A 1 90 ? -5.595 -0.978 -8.971 1.00 67.38 90 ASP A O 1
ATOM 747 N N . GLU A 1 91 ? -7.078 -1.136 -10.646 1.00 65.12 91 GLU A N 1
ATOM 748 C CA . GLU A 1 91 ? -7.478 -2.521 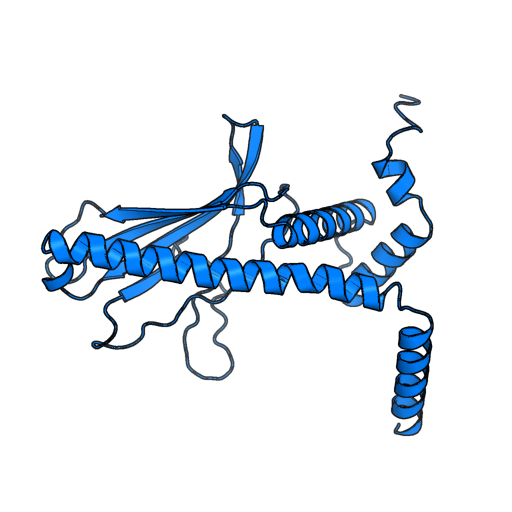-10.364 1.00 65.12 91 GLU A CA 1
ATOM 749 C C . GLU A 1 91 ? -6.306 -3.529 -10.374 1.00 65.12 91 GLU A C 1
ATOM 751 O O . GLU A 1 91 ? -6.388 -4.589 -9.751 1.00 65.12 91 GLU A O 1
ATOM 756 N N . ASN A 1 92 ? -5.207 -3.209 -11.064 1.00 61.59 92 ASN A N 1
ATOM 757 C CA . ASN A 1 92 ? -4.032 -4.059 -11.234 1.00 61.59 92 ASN A CA 1
ATOM 758 C C . ASN A 1 92 ? -2.914 -3.735 -10.227 1.00 61.59 92 ASN A C 1
ATOM 760 O O . ASN A 1 92 ? -1.971 -4.526 -10.091 1.00 61.59 92 ASN A O 1
ATOM 764 N N . PHE A 1 93 ? -2.997 -2.610 -9.508 1.00 65.00 93 PHE A N 1
ATOM 765 C CA . PHE A 1 93 ? -2.000 -2.222 -8.518 1.00 65.00 93 PHE A CA 1
ATOM 766 C C . PHE A 1 93 ? -2.121 -3.114 -7.279 1.00 65.00 93 PHE A C 1
ATOM 768 O O . PHE A 1 93 ? -3.032 -2.996 -6.458 1.00 65.00 93 PHE A O 1
ATOM 775 N N . ARG A 1 94 ? -1.179 -4.051 -7.142 1.00 62.06 94 ARG A N 1
ATOM 776 C CA . ARG A 1 94 ? -1.097 -4.919 -5.965 1.00 62.06 94 ARG A CA 1
ATOM 777 C C . ARG A 1 94 ? -0.556 -4.122 -4.787 1.00 62.06 94 ARG A C 1
ATOM 779 O O . ARG A 1 94 ? 0.497 -3.501 -4.891 1.00 62.06 94 ARG A O 1
ATOM 786 N N . CYS A 1 95 ? -1.277 -4.155 -3.673 1.00 61.88 95 CYS A N 1
ATOM 787 C CA . CYS A 1 95 ? -0.927 -3.340 -2.521 1.00 61.88 95 CYS A CA 1
ATOM 788 C C . CYS A 1 95 ? 0.289 -3.867 -1.736 1.00 61.88 95 CYS A C 1
ATOM 790 O O . CYS A 1 95 ? 0.608 -5.058 -1.824 1.00 61.88 95 CYS A O 1
ATOM 792 N N . PRO A 1 96 ? 0.936 -3.000 -0.930 1.00 61.44 96 PRO A N 1
ATOM 793 C CA . PRO A 1 96 ? 1.959 -3.396 0.021 1.00 61.44 96 PRO A CA 1
ATOM 794 C C . PRO A 1 96 ? 1.480 -4.490 0.963 1.00 61.44 96 PRO A C 1
ATOM 796 O O . PRO A 1 96 ? 0.426 -4.381 1.587 1.00 61.44 96 PRO A O 1
ATOM 799 N N . ASP A 1 97 ? 2.325 -5.496 1.138 1.00 62.88 97 ASP A N 1
ATOM 800 C CA . ASP A 1 97 ? 2.222 -6.420 2.252 1.00 62.88 97 ASP A CA 1
ATOM 801 C C . ASP A 1 97 ? 2.827 -5.754 3.492 1.00 62.88 97 ASP A C 1
ATOM 803 O O . ASP A 1 97 ? 4.026 -5.473 3.522 1.00 62.88 97 ASP A O 1
ATOM 807 N N . PHE A 1 98 ? 2.028 -5.530 4.531 1.00 65.81 98 PHE A N 1
ATOM 808 C CA . PHE A 1 98 ? 2.524 -5.079 5.831 1.00 65.81 98 PHE A CA 1
ATOM 809 C C . PHE A 1 98 ? 2.012 -5.987 6.944 1.00 65.81 98 PHE A C 1
ATOM 811 O O . PHE A 1 98 ? 0.968 -6.640 6.842 1.00 65.81 98 PHE A O 1
ATOM 818 N N . ILE A 1 99 ? 2.818 -6.059 7.996 1.00 66.25 99 ILE A N 1
ATOM 819 C CA . ILE A 1 99 ? 2.541 -6.834 9.197 1.00 66.25 99 ILE A CA 1
ATOM 820 C C . ILE A 1 99 ? 2.007 -5.859 10.230 1.00 66.25 99 ILE A C 1
ATOM 822 O O . ILE A 1 99 ? 2.603 -4.805 10.443 1.00 66.25 99 ILE A O 1
ATOM 826 N N . LEU A 1 100 ? 0.878 -6.204 10.838 1.00 65.44 100 LEU A N 1
ATOM 827 C CA . LEU A 1 100 ? 0.322 -5.395 11.909 1.00 65.44 100 LEU A CA 1
ATOM 828 C C . LEU A 1 100 ? 1.144 -5.505 13.189 1.00 65.44 100 LEU A C 1
ATOM 830 O O . LEU A 1 100 ? 1.775 -6.543 13.417 1.00 65.44 100 LEU A O 1
ATOM 834 N N . PRO A 1 101 ? 1.082 -4.475 14.046 1.00 64.00 101 PRO A N 1
ATOM 835 C CA . PRO A 1 101 ? 1.631 -4.548 15.387 1.00 64.00 101 PRO A CA 1
ATOM 836 C C . PRO A 1 101 ? 1.007 -5.722 16.139 1.00 64.00 101 PRO A C 1
ATOM 838 O O . PRO A 1 101 ? -0.190 -6.011 16.025 1.00 64.00 101 PRO A O 1
ATOM 841 N N . HIS A 1 102 ? 1.852 -6.423 16.882 1.00 64.12 102 HIS A N 1
ATOM 842 C CA . HIS A 1 102 ? 1.451 -7.544 17.711 1.00 64.12 102 HIS A CA 1
ATOM 843 C C . HIS A 1 102 ? 1.069 -7.040 19.096 1.00 64.12 102 HIS A C 1
ATOM 845 O O . HIS A 1 102 ? 1.853 -6.336 19.719 1.00 64.12 102 HIS A O 1
ATOM 851 N N . TYR A 1 103 ? -0.100 -7.459 19.572 1.00 63.72 103 TYR A N 1
ATOM 852 C CA . TYR A 1 103 ? -0.553 -7.252 20.943 1.00 63.72 103 TYR A CA 1
ATOM 853 C C . TYR A 1 103 ? -1.084 -8.606 21.419 1.00 63.72 103 TYR A C 1
ATOM 855 O O . TYR A 1 103 ? -2.197 -9.011 21.088 1.00 63.72 103 TYR A O 1
ATOM 863 N N . ASP A 1 104 ? -0.218 -9.392 22.055 1.00 51.09 104 ASP A N 1
ATOM 864 C CA . ASP A 1 104 ? -0.457 -10.828 22.275 1.00 51.09 104 ASP A CA 1
ATOM 865 C C . ASP A 1 104 ? -0.691 -11.192 23.753 1.00 51.09 104 ASP A C 1
ATOM 867 O O . ASP A 1 104 ? -0.741 -12.373 24.098 1.00 51.09 104 ASP A O 1
ATOM 871 N N . VAL A 1 105 ? -0.854 -10.222 24.659 1.00 47.28 105 VAL A N 1
ATOM 872 C CA . VAL A 1 105 ? -0.742 -10.486 26.107 1.00 47.28 105 VAL A CA 1
ATOM 873 C C . VAL A 1 105 ? -1.898 -9.851 26.892 1.00 47.28 105 VAL A C 1
ATOM 875 O O . VAL A 1 105 ? -2.336 -8.770 26.527 1.00 47.28 105 VAL A O 1
ATOM 878 N N . PRO A 1 106 ? -2.366 -10.416 28.026 1.00 42.19 106 PRO A N 1
ATOM 879 C CA . PRO A 1 106 ? -3.279 -9.733 28.963 1.00 42.19 106 PRO A CA 1
ATOM 880 C C . PRO A 1 106 ? -2.771 -8.385 29.517 1.00 42.19 106 PRO A C 1
ATOM 882 O O . PRO A 1 106 ? -3.509 -7.704 30.222 1.00 42.19 106 PRO A O 1
ATOM 885 N N . TYR A 1 107 ? -1.535 -7.994 29.192 1.00 41.91 107 TYR A N 1
ATOM 886 C CA . TYR A 1 107 ? -0.955 -6.679 29.471 1.00 41.91 107 TYR A CA 1
ATOM 887 C C . TYR A 1 107 ? -1.049 -5.705 28.276 1.00 41.91 107 TYR A C 1
ATOM 889 O O . TYR A 1 107 ? -0.784 -4.519 28.439 1.00 41.91 107 TYR A O 1
ATOM 897 N N . GLU A 1 108 ? -1.487 -6.175 27.102 1.00 51.97 108 GLU A N 1
ATOM 898 C CA . GLU A 1 108 ? -1.703 -5.401 25.875 1.00 51.97 108 GLU A CA 1
ATOM 899 C C . GLU A 1 108 ? -3.064 -5.790 25.254 1.00 51.97 108 GLU A C 1
ATOM 901 O O . GLU A 1 108 ? -3.257 -6.783 24.564 1.00 51.97 108 GLU A O 1
ATOM 906 N N . PHE A 1 109 ? -4.045 -4.972 25.596 1.00 59.94 109 PHE A N 1
ATOM 907 C CA . PHE A 1 109 ? -5.503 -5.120 25.624 1.00 59.94 109 PHE A CA 1
ATOM 908 C C . PHE A 1 109 ? -6.270 -5.409 24.311 1.00 59.94 109 PHE A C 1
ATOM 910 O O . PHE A 1 109 ? -7.508 -5.413 24.344 1.00 59.94 109 PHE A O 1
ATOM 917 N N . CYS A 1 110 ? -5.622 -5.636 23.161 1.00 59.56 110 CYS A N 1
ATOM 918 C CA . CYS A 1 110 ? -6.326 -5.766 21.874 1.00 59.56 110 CYS A CA 1
ATOM 919 C C . CYS A 1 110 ? -5.811 -6.905 20.981 1.00 59.56 110 CYS A C 1
ATOM 921 O O . CYS A 1 110 ? -4.671 -7.322 21.084 1.00 59.56 110 CYS A O 1
ATOM 923 N N . ARG A 1 111 ? -6.655 -7.432 20.084 1.00 67.81 111 ARG A N 1
ATOM 924 C CA . ARG A 1 111 ? -6.262 -8.427 19.070 1.00 67.81 111 ARG A CA 1
ATOM 925 C C . ARG A 1 111 ? -6.884 -8.128 17.717 1.00 67.81 111 ARG A C 1
ATOM 927 O O . ARG A 1 111 ? -8.100 -7.980 17.606 1.00 67.81 111 ARG A O 1
ATOM 934 N N . TRP A 1 112 ? -6.064 -8.142 16.674 1.00 67.25 112 TRP A N 1
ATOM 935 C CA . TRP A 1 112 ? -6.464 -7.812 15.305 1.00 67.25 112 TRP A CA 1
ATOM 936 C C . TRP A 1 112 ? -7.045 -9.011 14.562 1.00 67.25 112 TRP A C 1
ATOM 938 O O . TRP A 1 112 ? -6.599 -10.145 14.719 1.00 67.25 112 TRP A O 1
ATOM 948 N N . ARG A 1 113 ? -8.052 -8.766 13.724 1.00 62.38 113 ARG A N 1
ATOM 949 C CA . ARG A 1 113 ? -8.672 -9.747 12.827 1.00 62.38 113 ARG A CA 1
ATOM 950 C C . ARG A 1 113 ? -9.073 -9.065 11.517 1.00 62.38 113 ARG A C 1
ATOM 952 O O . ARG A 1 113 ? -9.472 -7.907 11.508 1.00 62.38 113 ARG A O 1
ATOM 959 N N . SER A 1 114 ? -8.985 -9.777 10.397 1.00 59.09 114 SER A N 1
ATOM 960 C CA . SER A 1 114 ? -9.513 -9.292 9.113 1.00 59.09 114 SER A CA 1
ATOM 961 C C . SER A 1 114 ? -11.022 -9.536 9.031 1.00 59.09 114 SER A C 1
ATOM 963 O O . SER A 1 114 ? -11.502 -10.571 9.495 1.00 59.09 114 SER A O 1
ATOM 965 N N . LYS A 1 115 ? -11.767 -8.599 8.429 1.00 55.81 115 LYS A N 1
ATOM 966 C CA . LYS A 1 115 ? -13.231 -8.677 8.262 1.00 55.81 115 LYS A CA 1
ATOM 967 C C . LYS A 1 115 ? -13.647 -9.718 7.220 1.00 55.81 115 LYS A C 1
ATOM 969 O O . LYS A 1 115 ? -14.746 -10.262 7.301 1.00 55.81 115 LYS A O 1
ATOM 974 N N . ARG A 1 116 ? -12.765 -10.032 6.262 1.00 53.28 116 ARG A N 1
ATOM 975 C CA . ARG A 1 116 ? -12.934 -11.168 5.342 1.00 53.28 116 ARG A CA 1
ATOM 976 C C . ARG A 1 116 ? -12.675 -12.450 6.127 1.00 53.28 116 ARG A C 1
ATOM 978 O O . ARG A 1 116 ? -11.568 -12.983 6.115 1.00 53.28 116 ARG A O 1
ATOM 985 N N . GLY A 1 117 ? -13.676 -12.850 6.905 1.00 39.09 117 GLY A N 1
ATOM 986 C CA . GLY A 1 117 ? -13.631 -14.029 7.751 1.00 39.09 117 GLY A CA 1
ATOM 987 C C . GLY A 1 117 ? -13.115 -15.243 6.983 1.00 39.09 117 GLY A C 1
ATOM 988 O O . GLY A 1 117 ? -13.478 -15.461 5.835 1.00 39.09 117 GLY A O 1
ATOM 989 N N . TYR A 1 118 ? -12.263 -16.018 7.648 1.00 40.88 118 TYR A N 1
ATOM 990 C CA . TYR A 1 118 ? -12.021 -17.435 7.374 1.00 40.88 118 TYR A CA 1
ATOM 991 C C . TYR A 1 118 ? -11.495 -17.889 6.003 1.00 40.88 118 TYR A C 1
ATOM 993 O O . TYR A 1 118 ? -11.229 -19.079 5.889 1.00 40.88 118 TYR A O 1
ATOM 1001 N N . ASP A 1 119 ? -11.239 -17.013 5.026 1.00 33.09 119 ASP A N 1
ATOM 1002 C CA . ASP A 1 119 ? -10.818 -17.468 3.687 1.00 33.09 119 ASP A CA 1
ATOM 1003 C C . ASP A 1 119 ? -9.565 -16.777 3.138 1.00 33.09 119 ASP A C 1
ATOM 1005 O O . ASP A 1 119 ? -9.454 -16.358 1.987 1.00 33.09 119 ASP A O 1
ATOM 1009 N N . SER A 1 120 ? -8.561 -16.671 3.999 1.00 33.22 120 SER A N 1
ATOM 1010 C CA . SER A 1 120 ? -7.184 -16.518 3.557 1.00 33.22 120 SER A CA 1
ATOM 1011 C C . SER A 1 120 ? -6.434 -17.757 4.027 1.00 33.22 120 SER A C 1
ATOM 1013 O O . SER A 1 120 ? -6.001 -17.845 5.175 1.00 33.22 120 SER A O 1
ATOM 1015 N N . GLN A 1 121 ? -6.175 -18.682 3.100 1.00 33.94 121 GLN A N 1
ATOM 1016 C CA . GLN A 1 121 ? -5.086 -19.669 3.199 1.00 33.94 121 GLN A CA 1
ATOM 1017 C C . GLN A 1 121 ? -3.689 -19.006 3.317 1.00 33.94 121 GLN A C 1
ATOM 1019 O O . GLN A 1 121 ? -2.662 -19.632 3.080 1.00 33.94 121 GLN A O 1
ATOM 1024 N N . THR A 1 122 ? -3.620 -17.718 3.653 1.00 37.25 122 THR A N 1
ATOM 1025 C CA . THR A 1 122 ? -2.424 -16.880 3.650 1.00 37.25 122 THR A CA 1
ATOM 1026 C C . THR A 1 122 ? -2.294 -16.073 4.941 1.00 37.25 122 THR A C 1
ATOM 1028 O O . THR A 1 122 ? -1.704 -14.995 4.950 1.00 37.25 122 THR A O 1
ATOM 1031 N N . THR A 1 123 ? -2.747 -16.622 6.074 1.00 35.47 123 THR A N 1
ATOM 1032 C CA . THR A 1 123 ? -2.028 -16.366 7.332 1.00 35.47 123 THR A CA 1
A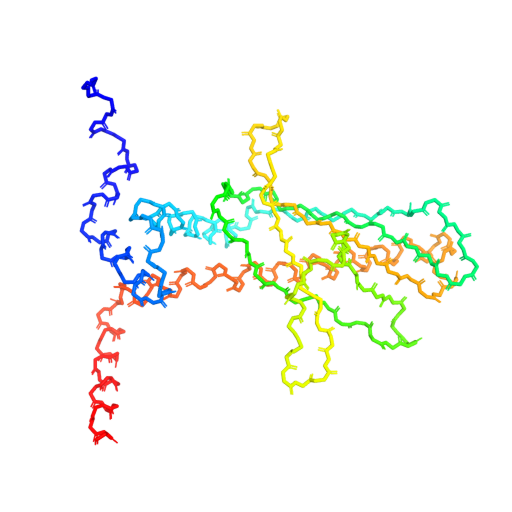TOM 1033 C C . THR A 1 123 ? -0.741 -17.185 7.269 1.00 35.47 123 THR A C 1
ATOM 1035 O O . THR A 1 123 ? -0.719 -18.365 7.610 1.00 35.47 123 THR A O 1
ATOM 1038 N N . TYR A 1 124 ? 0.332 -16.593 6.743 1.00 36.22 124 TYR A N 1
ATOM 1039 C CA . TYR A 1 124 ? 1.636 -17.245 6.776 1.00 36.22 124 TYR A CA 1
ATOM 1040 C C . TYR A 1 124 ? 2.123 -17.259 8.222 1.00 36.22 124 TYR A C 1
ATOM 1042 O O . TYR A 1 124 ? 2.520 -16.233 8.768 1.00 36.22 124 TYR A O 1
ATOM 1050 N N . VAL A 1 125 ? 2.111 -18.441 8.834 1.00 31.91 125 VAL A N 1
ATOM 1051 C CA . VAL A 1 125 ? 2.920 -18.706 10.021 1.00 31.91 125 VAL A CA 1
ATOM 1052 C C . VAL A 1 125 ? 4.372 -18.638 9.551 1.00 31.91 125 VAL A C 1
ATOM 1054 O O . VAL A 1 125 ? 4.875 -19.562 8.911 1.00 31.91 125 VAL A O 1
ATOM 1057 N N . GLY A 1 126 ? 5.042 -17.508 9.788 1.00 33.31 126 GLY A N 1
ATOM 1058 C CA . GLY A 1 126 ? 6.497 -17.452 9.664 1.00 33.31 126 GLY A CA 1
ATOM 1059 C C . GLY A 1 126 ? 7.114 -18.555 10.531 1.00 33.31 126 GLY A C 1
ATOM 1060 O O . GLY A 1 126 ? 6.536 -18.930 11.549 1.00 33.31 126 GLY A O 1
ATOM 1061 N N . LYS A 1 127 ? 8.280 -19.089 10.143 1.00 30.67 127 LYS A N 1
ATOM 1062 C CA . LYS A 1 127 ? 8.964 -20.249 10.769 1.00 30.67 127 LYS A CA 1
ATOM 1063 C C . LYS A 1 127 ? 9.278 -20.129 12.279 1.00 30.67 127 LYS A C 1
ATOM 1065 O O . LYS A 1 127 ? 9.880 -21.033 12.846 1.00 30.67 127 LYS A O 1
ATOM 1070 N N . HIS A 1 128 ? 8.832 -19.067 12.938 1.00 32.44 128 HIS A N 1
ATOM 1071 C CA . HIS A 1 128 ? 8.872 -18.869 14.378 1.00 32.44 128 HIS A CA 1
ATOM 1072 C C . HIS A 1 128 ? 7.467 -18.519 14.882 1.00 32.44 128 HIS A C 1
ATOM 1074 O O . HIS A 1 128 ? 7.134 -17.349 14.963 1.00 32.44 128 HIS A O 1
ATOM 1080 N N . GLY A 1 129 ? 6.640 -19.534 15.157 1.00 36.12 129 GLY A N 1
ATOM 1081 C CA . GLY A 1 129 ? 5.620 -19.588 16.223 1.00 36.12 129 GLY A CA 1
ATOM 1082 C C . GLY A 1 129 ? 4.684 -18.409 16.555 1.00 36.12 129 GLY A C 1
ATOM 1083 O O . GLY A 1 129 ? 3.997 -18.510 17.564 1.00 36.12 129 GLY A O 1
ATOM 1084 N N . VAL A 1 130 ? 4.601 -17.328 15.779 1.00 43.59 130 VAL A N 1
ATOM 1085 C CA . VAL A 1 130 ? 3.840 -16.116 16.129 1.00 43.59 130 VAL A CA 1
ATOM 1086 C C . VAL A 1 130 ? 2.903 -15.765 14.975 1.00 43.59 130 VAL A C 1
ATOM 1088 O O . VAL A 1 130 ? 3.316 -15.682 13.817 1.00 43.59 130 VAL A O 1
ATOM 1091 N N . LYS A 1 131 ? 1.608 -15.617 15.271 1.00 50.84 131 LYS A N 1
ATOM 1092 C CA . LYS A 1 131 ? 0.576 -15.322 14.267 1.00 50.84 131 LYS A CA 1
ATOM 1093 C C . LYS A 1 131 ? 0.656 -13.842 13.893 1.00 50.84 131 LYS A C 1
ATOM 1095 O O . LYS A 1 131 ? 0.122 -13.003 14.605 1.00 50.84 131 LYS A O 1
ATOM 1100 N N . SER A 1 132 ? 1.311 -13.510 12.785 1.00 49.78 132 SER A N 1
ATOM 1101 C CA . SER A 1 132 ? 1.245 -12.164 12.213 1.00 49.78 132 SER A CA 1
ATOM 1102 C C . SER A 1 132 ? -0.047 -11.977 11.429 1.00 49.78 132 SER A C 1
ATOM 1104 O O . SER A 1 132 ? -0.457 -12.819 10.625 1.00 49.78 132 SER A O 1
ATOM 1106 N N . HIS A 1 133 ? -0.720 -10.858 11.687 1.00 59.81 133 HIS A N 1
ATOM 1107 C CA . HIS A 1 133 ? -1.885 -10.452 10.920 1.00 59.81 133 HIS A CA 1
ATOM 1108 C C . HIS A 1 133 ? -1.415 -9.602 9.746 1.00 59.81 133 HIS A C 1
ATOM 1110 O O . HIS A 1 133 ? -0.807 -8.548 9.923 1.00 59.81 133 HIS A O 1
ATOM 1116 N N . LYS A 1 134 ? -1.686 -10.089 8.538 1.00 61.34 134 LYS A N 1
ATOM 1117 C CA . LYS A 1 134 ? -1.397 -9.370 7.305 1.00 61.34 134 LYS A CA 1
ATOM 1118 C C . LYS A 1 134 ? -2.618 -8.543 6.913 1.00 61.34 134 LYS A C 1
ATOM 1120 O O . LYS A 1 134 ? -3.688 -9.103 6.665 1.00 61.34 134 LYS A O 1
ATOM 1125 N N . GLY A 1 135 ? -2.458 -7.224 6.884 1.00 64.38 135 GLY A N 1
ATOM 1126 C CA . GLY A 1 135 ? -3.437 -6.327 6.280 1.00 64.38 135 GLY A CA 1
ATOM 1127 C C . GLY A 1 135 ? -3.289 -6.358 4.761 1.00 64.38 135 GLY A C 1
ATOM 1128 O O . GLY A 1 135 ? -2.169 -6.328 4.258 1.00 64.38 135 GLY A O 1
ATOM 1129 N N . LEU A 1 136 ? -4.401 -6.454 4.029 1.00 68.88 136 LEU A N 1
ATOM 1130 C CA . LEU A 1 136 ? -4.401 -6.352 2.569 1.00 68.88 136 LEU A CA 1
ATOM 1131 C C . LEU A 1 136 ? -5.355 -5.235 2.160 1.00 68.88 136 LEU A C 1
ATOM 1133 O O . LEU A 1 136 ? -6.570 -5.354 2.333 1.00 68.88 136 LEU A O 1
ATOM 1137 N N . PHE A 1 137 ? -4.791 -4.168 1.607 1.00 74.94 137 PHE A N 1
ATOM 1138 C CA . PHE A 1 137 ? -5.562 -3.130 0.939 1.00 74.94 137 PHE A CA 1
ATOM 1139 C C . PHE A 1 137 ? -6.093 -3.645 -0.396 1.00 74.94 137 PHE A C 1
ATOM 1141 O O . PHE A 1 137 ? -5.403 -4.343 -1.143 1.00 74.94 137 PHE A O 1
ATOM 1148 N N . ILE A 1 138 ? -7.331 -3.276 -0.686 1.00 76.50 138 ILE A N 1
ATOM 1149 C CA . ILE A 1 138 ? -8.029 -3.580 -1.926 1.00 76.50 138 ILE A CA 1
ATOM 1150 C C . ILE A 1 138 ? -8.335 -2.253 -2.610 1.00 76.50 138 ILE A C 1
ATOM 1152 O O . ILE A 1 138 ? -8.954 -1.375 -2.002 1.00 76.50 138 ILE A O 1
ATOM 1156 N N . ALA A 1 139 ? -7.928 -2.128 -3.874 1.00 78.12 139 ALA A N 1
ATOM 1157 C CA . ALA A 1 139 ? -8.358 -1.027 -4.724 1.00 78.12 139 ALA A CA 1
ATOM 1158 C C . ALA A 1 139 ? -9.876 -1.129 -4.893 1.00 78.12 139 ALA A C 1
ATOM 1160 O O . ALA A 1 139 ? -10.389 -2.105 -5.440 1.00 78.12 139 ALA A O 1
ATOM 1161 N N . THR A 1 140 ? -10.594 -0.153 -4.355 1.00 78.00 140 THR A N 1
ATOM 1162 C CA . THR A 1 140 ? -12.051 -0.076 -4.419 1.00 78.00 140 THR A CA 1
ATOM 1163 C C . THR A 1 140 ? -12.403 1.197 -5.168 1.00 78.00 140 THR A C 1
ATOM 1165 O O . THR A 1 140 ? -11.878 2.256 -4.836 1.00 78.00 140 THR A O 1
ATOM 1168 N N . HIS A 1 141 ? -13.251 1.095 -6.189 1.00 80.56 141 HIS A N 1
ATOM 1169 C CA . HIS A 1 141 ? -13.727 2.272 -6.916 1.00 80.56 141 HIS A CA 1
ATOM 1170 C C . HIS A 1 141 ? -14.637 3.097 -6.002 1.00 80.56 141 HIS A C 1
ATOM 1172 O O . HIS A 1 141 ? -15.601 2.566 -5.445 1.00 80.56 141 HIS A O 1
ATOM 1178 N N . ASP A 1 142 ? -14.289 4.368 -5.817 1.00 78.12 142 ASP A N 1
ATOM 1179 C CA . ASP A 1 142 ? -15.135 5.369 -5.183 1.00 78.12 142 ASP A CA 1
ATOM 1180 C C . ASP A 1 142 ? -15.962 6.063 -6.279 1.00 78.12 142 ASP A C 1
ATOM 1182 O O . ASP A 1 142 ? -15.432 6.893 -7.024 1.00 78.12 142 ASP A O 1
ATOM 1186 N N . PRO A 1 143 ? -17.269 5.762 -6.385 1.00 77.94 143 PRO A N 1
ATOM 1187 C CA . PRO A 1 143 ? -18.120 6.325 -7.426 1.00 77.94 143 PRO A CA 1
ATOM 1188 C C . PRO A 1 143 ? -18.367 7.831 -7.258 1.00 77.94 143 PRO A C 1
ATOM 1190 O O . PRO A 1 143 ? -18.859 8.463 -8.187 1.00 77.94 143 PRO A O 1
ATOM 1193 N N . ILE A 1 144 ? -18.070 8.413 -6.088 1.00 80.56 144 ILE A N 1
ATOM 1194 C CA . ILE A 1 144 ? -18.268 9.844 -5.822 1.00 80.56 144 ILE A CA 1
ATOM 1195 C C . ILE A 1 144 ? -17.094 10.656 -6.370 1.00 80.56 144 ILE A C 1
ATOM 1197 O O . ILE A 1 144 ? -17.297 11.733 -6.927 1.00 80.56 144 ILE A O 1
ATOM 1201 N N . ARG A 1 145 ? -15.871 10.149 -6.197 1.00 75.62 145 ARG A N 1
ATOM 1202 C CA . ARG A 1 145 ? -14.638 10.799 -6.670 1.00 75.62 145 ARG A CA 1
ATOM 1203 C C . ARG A 1 145 ? -14.231 10.362 -8.080 1.00 75.62 145 ARG A C 1
ATOM 1205 O O . ARG A 1 145 ? -13.382 11.010 -8.673 1.00 75.62 145 ARG A O 1
ATOM 1212 N N . ASP A 1 146 ? -14.851 9.301 -8.598 1.00 79.62 146 ASP A N 1
ATOM 1213 C CA . ASP A 1 146 ? -14.449 8.586 -9.816 1.00 79.62 146 ASP A CA 1
ATOM 1214 C C . ASP A 1 146 ? -12.969 8.166 -9.798 1.00 79.62 146 ASP A C 1
ATOM 1216 O O . ASP A 1 146 ? -12.242 8.224 -10.787 1.00 79.62 146 ASP A O 1
ATOM 1220 N N . GLU A 1 147 ? -12.513 7.736 -8.624 1.00 77.25 147 GLU A N 1
ATOM 1221 C CA . GLU A 1 147 ? -11.132 7.347 -8.362 1.00 77.25 147 GLU A CA 1
ATOM 1222 C C . GLU A 1 147 ? -11.099 5.981 -7.679 1.00 77.25 147 GLU A C 1
ATOM 1224 O O . GLU A 1 147 ? -12.034 5.582 -6.981 1.00 77.25 147 GLU A O 1
ATOM 1229 N N . TYR A 1 148 ? -10.007 5.241 -7.859 1.00 79.00 148 TYR A N 1
ATOM 1230 C CA . TYR A 1 148 ? -9.754 4.066 -7.033 1.00 79.00 148 TYR A CA 1
ATOM 1231 C C . TYR A 1 148 ? -9.067 4.502 -5.747 1.00 79.00 148 TYR A C 1
ATOM 1233 O O . TYR A 1 148 ? -8.051 5.201 -5.767 1.00 79.00 148 TYR A O 1
ATOM 1241 N N . GLN A 1 149 ? -9.606 4.037 -4.627 1.00 80.00 149 GLN A N 1
ATOM 1242 C CA . GLN A 1 149 ? -9.038 4.240 -3.308 1.00 80.00 149 GLN A CA 1
ATOM 1243 C C . GLN A 1 149 ? -8.566 2.899 -2.753 1.00 80.00 149 GLN A C 1
ATOM 1245 O O . GLN A 1 149 ? -9.262 1.880 -2.831 1.00 80.00 149 GLN A O 1
ATOM 1250 N N . MET A 1 150 ? -7.384 2.890 -2.142 1.00 83.75 150 MET A N 1
ATOM 1251 C CA . MET A 1 150 ? -6.911 1.708 -1.435 1.00 83.75 150 MET A CA 1
ATOM 1252 C C . MET A 1 150 ? -7.590 1.629 -0.078 1.00 83.75 150 MET A C 1
ATOM 1254 O O . MET A 1 150 ? -7.332 2.446 0.805 1.00 83.75 150 MET A O 1
ATOM 1258 N N . LYS A 1 151 ? -8.443 0.617 0.096 1.00 83.25 151 LYS A N 1
ATOM 1259 C CA . LYS A 1 151 ? -9.234 0.414 1.309 1.00 83.25 151 LYS A CA 1
ATOM 1260 C C . LYS A 1 151 ? -8.894 -0.903 1.991 1.00 83.25 151 LYS A C 1
ATOM 1262 O O . LYS A 1 151 ? -8.770 -1.944 1.348 1.00 83.25 151 LYS A O 1
ATOM 1267 N N . TRP A 1 152 ? -8.779 -0.868 3.309 1.00 83.19 152 TRP A N 1
ATOM 1268 C CA . TRP A 1 152 ? -8.584 -2.040 4.147 1.00 83.19 152 TRP A CA 1
ATOM 1269 C C . TRP A 1 152 ? -9.569 -2.018 5.317 1.00 83.19 152 TRP A C 1
ATOM 1271 O O . TRP A 1 152 ? -9.766 -0.990 5.956 1.00 83.19 152 TRP A O 1
ATOM 1281 N N . GLU A 1 153 ? -10.215 -3.150 5.590 1.00 80.75 153 GLU A N 1
ATOM 1282 C CA . GLU A 1 153 ? -11.202 -3.282 6.664 1.00 80.75 153 GLU A CA 1
ATOM 1283 C C . GLU A 1 153 ? -10.883 -4.472 7.567 1.00 80.75 153 GLU A C 1
ATOM 1285 O O . GLU A 1 153 ? -10.482 -5.549 7.106 1.00 80.75 153 GLU A O 1
ATOM 1290 N N . GLY A 1 154 ? -11.143 -4.309 8.861 1.00 76.44 154 GLY A N 1
ATOM 1291 C CA . GLY A 1 154 ? -10.962 -5.370 9.837 1.00 76.44 154 GLY A CA 1
ATOM 1292 C C . GLY A 1 154 ? -11.718 -5.146 11.137 1.00 76.44 154 GLY A C 1
ATOM 1293 O O . GLY A 1 154 ? -12.549 -4.250 11.272 1.00 76.44 154 GLY A O 1
ATOM 1294 N N . ILE A 1 155 ? -11.444 -6.031 12.088 1.00 75.12 155 ILE A N 1
ATOM 1295 C CA . ILE A 1 155 ? -12.048 -6.067 13.413 1.00 75.12 155 ILE A CA 1
ATOM 1296 C C . ILE A 1 155 ? -10.930 -6.138 14.454 1.00 75.12 155 ILE A C 1
ATOM 1298 O O . ILE A 1 155 ? -10.056 -6.998 14.374 1.00 75.12 155 ILE A O 1
ATOM 1302 N N . ILE A 1 156 ? -10.981 -5.275 15.460 1.00 74.94 156 ILE A N 1
ATOM 1303 C CA . ILE A 1 156 ? -10.148 -5.348 16.662 1.00 74.94 156 ILE A CA 1
ATOM 1304 C C . ILE A 1 156 ? -11.020 -5.899 17.785 1.00 74.94 156 ILE A C 1
ATOM 1306 O O . ILE A 1 156 ? -12.093 -5.373 18.061 1.00 74.94 156 ILE A O 1
ATOM 1310 N N . THR A 1 157 ? -10.573 -6.976 18.422 1.00 72.62 157 THR A N 1
ATOM 1311 C CA . THR A 1 157 ? -11.166 -7.493 19.661 1.00 72.62 157 THR A CA 1
ATOM 1312 C C . THR A 1 157 ? -10.497 -6.794 20.839 1.00 72.62 157 THR A C 1
ATOM 1314 O O . THR A 1 157 ? -9.270 -6.800 20.905 1.00 72.62 157 THR A O 1
ATOM 1317 N N . VAL A 1 158 ? -11.268 -6.211 21.753 1.00 68.38 158 VAL A N 1
ATOM 1318 C CA . VAL A 1 158 ? -10.765 -5.548 22.967 1.00 68.38 158 VAL A CA 1
ATOM 1319 C C . VAL A 1 158 ? -11.189 -6.365 24.188 1.00 68.38 158 VAL A C 1
ATOM 1321 O O . VAL A 1 158 ? -12.358 -6.740 24.300 1.00 68.38 158 VAL A O 1
ATOM 1324 N N . PHE A 1 159 ? -10.242 -6.663 25.082 1.00 61.88 159 PHE A N 1
ATOM 1325 C CA . PHE A 1 159 ? -10.436 -7.635 26.173 1.00 61.88 159 PHE A CA 1
ATOM 1326 C C . PHE A 1 159 ? -10.650 -7.022 27.569 1.00 61.88 159 PHE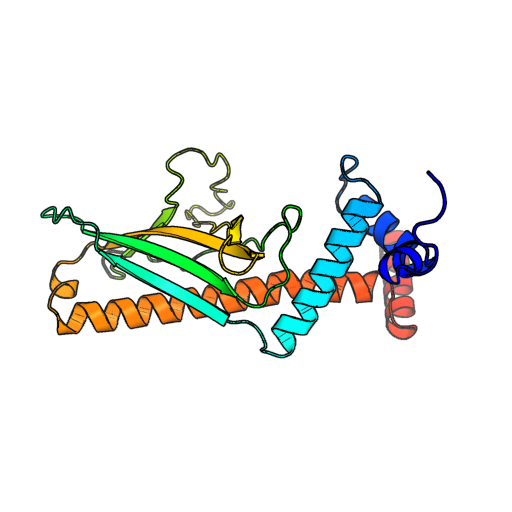 A C 1
ATOM 1328 O O . PHE A 1 159 ? -10.860 -7.771 28.519 1.00 61.88 159 PHE A O 1
ATOM 1335 N N . ASP A 1 160 ? -10.625 -5.694 27.723 1.00 61.66 160 ASP A N 1
ATOM 1336 C CA . ASP A 1 160 ? -10.738 -5.029 29.031 1.00 61.66 160 ASP A CA 1
ATOM 1337 C C . ASP A 1 160 ? -11.891 -4.001 29.077 1.00 61.66 160 ASP A C 1
ATOM 1339 O O . ASP A 1 160 ? -12.041 -3.154 28.199 1.00 61.66 160 ASP A O 1
ATOM 1343 N N . LYS A 1 161 ? -12.718 -4.069 30.133 1.00 54.81 161 LYS A N 1
ATOM 1344 C CA . LYS A 1 161 ? -13.868 -3.182 30.391 1.00 54.81 161 LYS A CA 1
ATOM 1345 C C . LYS A 1 161 ? -13.471 -1.779 30.848 1.00 54.81 161 LYS A C 1
ATOM 1347 O O . LYS A 1 161 ? -14.254 -0.846 30.652 1.00 54.81 161 LYS A O 1
ATOM 1352 N N . ALA A 1 162 ? -12.290 -1.597 31.446 1.00 55.47 162 ALA A N 1
ATOM 1353 C CA . ALA A 1 162 ? -11.808 -0.281 31.873 1.00 55.47 162 ALA A CA 1
ATOM 1354 C C . ALA A 1 162 ? -11.643 0.688 30.687 1.00 55.47 162 ALA A C 1
ATOM 1356 O O . ALA A 1 162 ? -11.738 1.904 30.871 1.00 55.47 162 ALA A O 1
ATOM 1357 N N . PHE A 1 163 ? -11.495 0.149 29.474 1.00 54.69 163 PHE A N 1
ATOM 1358 C CA . PHE A 1 163 ? -11.397 0.883 28.216 1.00 54.69 163 PHE A CA 1
ATOM 1359 C C . PHE A 1 163 ? -12.684 1.588 27.790 1.00 54.69 163 PHE A C 1
ATOM 1361 O O . PHE A 1 163 ? -12.614 2.630 27.151 1.00 54.69 163 PHE A O 1
ATOM 1368 N N . PHE A 1 164 ? -13.864 1.080 28.156 1.00 53.25 164 PHE A N 1
ATOM 1369 C CA . PHE A 1 164 ? -15.139 1.672 27.724 1.00 53.25 164 PHE A CA 1
ATOM 1370 C C . PHE A 1 164 ? -15.662 2.775 28.649 1.00 53.25 164 PHE A C 1
ATOM 1372 O O . PHE A 1 164 ? -16.738 3.323 28.405 1.00 53.25 164 PHE A O 1
ATOM 1379 N N . LYS A 1 165 ? -14.907 3.159 29.687 1.00 56.56 165 LYS A N 1
ATOM 1380 C CA . LYS A 1 165 ? -15.157 4.431 30.379 1.00 56.56 165 LYS A CA 1
ATOM 1381 C C . LYS A 1 165 ? -14.853 5.567 29.393 1.00 56.56 165 LYS A C 1
ATOM 1383 O O . LYS A 1 165 ? -13.789 5.552 28.786 1.00 56.56 165 LYS A O 1
ATOM 1388 N N . MET A 1 166 ? -15.759 6.539 29.222 1.00 52.06 166 MET A N 1
ATOM 1389 C CA . MET A 1 166 ? -15.696 7.531 28.125 1.00 52.06 166 MET A CA 1
ATOM 1390 C C . MET A 1 166 ? -14.325 8.218 27.943 1.00 52.06 166 MET A C 1
ATOM 1392 O O . MET A 1 166 ? -13.907 8.420 26.808 1.00 52.06 166 MET A O 1
ATOM 1396 N N . GLY A 1 167 ? -13.598 8.527 29.025 1.00 56.62 167 GLY A N 1
ATOM 1397 C CA . GLY A 1 167 ? -12.248 9.112 28.939 1.00 56.62 167 GLY A CA 1
ATOM 1398 C C . GLY A 1 167 ? -11.161 8.144 28.444 1.00 56.62 167 GLY A C 1
ATOM 1399 O O . GLY A 1 167 ? -10.227 8.553 27.757 1.00 56.62 167 GLY A O 1
ATOM 1400 N N . ASN A 1 168 ? -11.305 6.848 28.722 1.00 63.38 168 ASN A N 1
ATOM 1401 C CA . ASN A 1 168 ? -10.355 5.812 28.312 1.00 63.38 168 ASN A CA 1
ATOM 1402 C C . ASN A 1 168 ? -10.606 5.344 26.871 1.00 63.38 168 ASN A C 1
ATOM 1404 O O . ASN A 1 168 ? -9.662 4.970 26.178 1.00 63.38 168 ASN A O 1
ATOM 1408 N N . PHE A 1 169 ? -11.853 5.415 26.39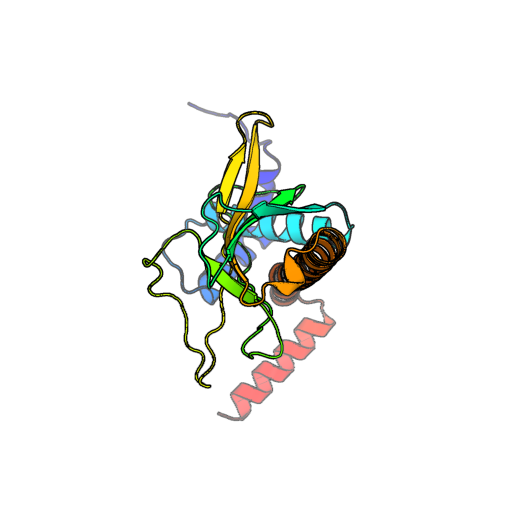2 1.00 68.25 169 PHE A N 1
ATOM 1409 C CA . PHE A 1 169 ? -12.211 4.967 25.044 1.00 68.25 169 PHE A CA 1
ATOM 1410 C C . PHE A 1 169 ? -11.579 5.842 23.959 1.00 68.25 169 PHE A C 1
ATOM 1412 O O . PHE A 1 169 ? -10.935 5.316 23.053 1.00 68.25 169 PHE A O 1
ATOM 1419 N N . ASN A 1 170 ? -11.714 7.167 24.079 1.00 72.44 170 ASN A N 1
ATOM 1420 C CA . ASN A 1 170 ? -11.139 8.108 23.114 1.00 72.44 170 ASN A CA 1
ATOM 1421 C C . ASN A 1 170 ? -9.610 8.010 23.101 1.00 72.44 170 ASN A C 1
ATOM 1423 O O . ASN A 1 170 ? -9.032 7.789 22.047 1.00 72.44 170 ASN A O 1
ATOM 1427 N N . THR A 1 171 ? -8.980 8.013 24.281 1.00 72.25 171 THR A N 1
ATOM 1428 C CA . THR A 1 171 ? -7.523 7.842 24.432 1.00 72.25 171 THR A CA 1
ATOM 1429 C C . THR A 1 171 ? -7.012 6.569 23.749 1.00 72.25 171 THR A C 1
ATOM 1431 O O . THR A 1 171 ? -5.945 6.552 23.139 1.00 72.25 171 THR A O 1
ATOM 1434 N N . THR A 1 172 ? -7.790 5.490 23.813 1.00 71.56 172 THR A N 1
ATOM 1435 C CA . THR A 1 172 ? -7.435 4.218 23.175 1.00 71.56 172 THR A CA 1
ATOM 1436 C C . THR A 1 172 ? -7.636 4.251 21.675 1.00 71.56 172 THR A C 1
ATOM 1438 O O . THR A 1 172 ? -6.804 3.728 20.940 1.00 71.56 172 THR A O 1
ATOM 1441 N N . CYS A 1 173 ? -8.729 4.854 21.208 1.00 77.69 173 CYS A N 1
ATOM 1442 C CA . CYS A 1 173 ? -8.938 5.051 19.781 1.00 77.69 173 CYS A CA 1
ATOM 1443 C C . CYS A 1 173 ? -7.802 5.888 19.192 1.00 77.69 173 CYS A C 1
ATOM 1445 O O . CYS A 1 173 ? -7.259 5.496 18.168 1.00 77.69 173 CYS A O 1
ATOM 1447 N N . ASP A 1 174 ? -7.381 6.953 19.874 1.00 81.56 174 ASP A N 1
ATOM 1448 C CA . ASP A 1 174 ? -6.264 7.801 19.454 1.00 81.56 174 ASP A CA 1
ATOM 1449 C C . ASP A 1 174 ? -4.946 7.019 19.416 1.00 81.56 174 ASP A C 1
ATOM 1451 O O . ASP A 1 174 ? -4.211 7.089 18.432 1.00 81.56 174 ASP A O 1
ATOM 1455 N N . PHE A 1 175 ? -4.663 6.214 20.448 1.00 80.75 175 PHE A N 1
ATOM 1456 C CA . PHE A 1 175 ? -3.503 5.320 20.462 1.00 80.75 175 PHE A CA 1
ATOM 1457 C C . PHE A 1 175 ? -3.521 4.345 19.275 1.00 80.75 175 PHE A C 1
ATOM 1459 O O . PHE A 1 175 ? -2.547 4.269 18.526 1.00 80.75 175 PHE A O 1
ATOM 1466 N N . LEU A 1 176 ? -4.637 3.638 19.068 1.00 79.81 176 LEU A N 1
ATOM 1467 C CA . LEU A 1 176 ? -4.789 2.665 17.985 1.00 79.81 176 LEU A CA 1
ATOM 1468 C C . LEU A 1 176 ? -4.687 3.335 16.612 1.00 79.81 176 LEU A C 1
ATOM 1470 O O . LEU A 1 176 ? -4.014 2.812 15.730 1.00 79.81 176 LEU A O 1
ATOM 1474 N N . ILE A 1 177 ? -5.318 4.496 16.422 1.00 86.25 177 ILE A N 1
ATOM 1475 C CA . ILE A 1 177 ? -5.242 5.274 15.180 1.00 86.25 177 ILE A CA 1
ATOM 1476 C C . ILE A 1 177 ? -3.795 5.666 14.892 1.00 86.25 177 ILE A C 1
ATOM 1478 O O . ILE A 1 177 ? -3.327 5.452 13.772 1.00 86.25 177 ILE A O 1
ATOM 1482 N N . ASN A 1 178 ? -3.073 6.188 15.885 1.00 85.88 178 ASN A N 1
ATOM 1483 C CA . ASN A 1 178 ? -1.677 6.588 15.727 1.00 85.88 178 ASN A CA 1
ATOM 1484 C C . ASN A 1 178 ? -0.778 5.396 15.373 1.00 85.88 178 ASN A C 1
ATOM 1486 O O . ASN A 1 178 ? 0.034 5.496 14.451 1.00 85.88 178 ASN A O 1
ATOM 1490 N N . ASP A 1 179 ? -0.946 4.260 16.049 1.00 83.12 179 ASP A N 1
ATOM 1491 C CA . ASP A 1 179 ? -0.112 3.078 15.821 1.00 83.12 179 ASP A CA 1
ATOM 1492 C C . ASP A 1 179 ? -0.409 2.387 14.477 1.00 83.12 179 ASP A C 1
ATOM 1494 O O . ASP A 1 179 ? 0.517 2.036 13.735 1.00 83.12 179 ASP A O 1
ATOM 1498 N N . ILE A 1 180 ? -1.693 2.287 14.092 1.00 82.38 180 ILE A N 1
ATOM 1499 C CA . ILE A 1 180 ? -2.106 1.843 12.749 1.00 82.38 180 ILE A CA 1
ATOM 1500 C C . ILE A 1 180 ? -1.470 2.752 11.695 1.00 82.38 180 ILE A C 1
ATOM 1502 O O . ILE A 1 180 ? -0.853 2.269 10.745 1.00 82.38 180 ILE A O 1
ATOM 1506 N N . THR A 1 181 ? -1.625 4.067 11.860 1.00 88.88 181 THR A N 1
ATOM 1507 C CA . THR A 1 181 ? -1.146 5.066 10.897 1.00 88.88 181 THR A CA 1
ATOM 1508 C C . THR A 1 181 ? 0.359 4.954 10.711 1.00 88.88 181 THR A C 1
ATOM 1510 O O . THR A 1 181 ? 0.830 4.871 9.577 1.00 88.88 181 THR A O 1
ATOM 1513 N N . LYS A 1 182 ? 1.113 4.875 11.813 1.00 87.56 182 LYS A N 1
ATOM 1514 C CA . LYS A 1 182 ? 2.568 4.716 11.786 1.00 87.56 182 LYS A CA 1
ATOM 1515 C C . LYS A 1 182 ? 2.985 3.429 11.076 1.00 87.56 182 LYS A C 1
ATOM 1517 O O . LYS A 1 182 ? 3.808 3.474 10.165 1.00 87.56 182 LYS A O 1
ATOM 1522 N N . THR A 1 183 ? 2.387 2.298 11.440 1.00 83.94 183 THR A N 1
ATOM 1523 C CA . THR A 1 183 ? 2.749 0.995 10.864 1.00 83.94 183 THR A CA 1
ATOM 1524 C C . THR A 1 183 ? 2.475 0.932 9.367 1.00 83.94 183 THR A C 1
ATOM 1526 O O . THR A 1 183 ? 3.283 0.423 8.589 1.00 83.94 183 THR A O 1
ATOM 1529 N N . ILE A 1 184 ? 1.336 1.477 8.942 1.00 84.69 184 ILE A N 1
ATOM 1530 C CA . ILE A 1 184 ? 0.968 1.531 7.529 1.00 84.69 184 ILE A CA 1
ATOM 1531 C C . ILE A 1 184 ? 1.890 2.480 6.775 1.00 84.69 184 ILE A C 1
ATOM 1533 O O . ILE A 1 184 ? 2.361 2.119 5.701 1.00 84.69 184 ILE A O 1
ATOM 1537 N N . HIS A 1 185 ? 2.203 3.647 7.340 1.00 87.69 185 HIS A N 1
ATOM 1538 C CA . HIS A 1 185 ? 3.156 4.581 6.749 1.00 87.69 185 HIS A CA 1
ATOM 1539 C C . HIS A 1 185 ? 4.516 3.908 6.504 1.00 87.69 185 HIS A C 1
ATOM 1541 O O . HIS A 1 185 ? 5.015 3.913 5.379 1.00 87.69 185 HIS A O 1
ATOM 1547 N N . GLU A 1 186 ? 5.087 3.257 7.522 1.00 85.88 186 GLU A N 1
ATOM 1548 C CA . GLU A 1 186 ? 6.357 2.529 7.408 1.00 85.88 186 GLU A CA 1
ATOM 1549 C C . GLU A 1 186 ? 6.283 1.398 6.369 1.00 85.88 186 GLU A C 1
ATOM 1551 O O . GLU A 1 186 ? 7.188 1.240 5.544 1.00 85.88 186 GLU A O 1
ATOM 1556 N N . GLY A 1 187 ? 5.185 0.635 6.358 1.00 83.56 187 GLY A N 1
ATOM 1557 C CA . GLY A 1 187 ? 4.949 -0.440 5.394 1.00 83.56 187 GLY A CA 1
ATOM 1558 C C . GLY A 1 187 ? 4.845 0.054 3.949 1.00 83.56 187 GLY A C 1
ATOM 1559 O O . GLY A 1 187 ? 5.459 -0.529 3.052 1.00 83.56 187 GLY A O 1
ATOM 1560 N N . VAL A 1 188 ? 4.117 1.150 3.721 1.00 85.12 188 VAL A N 1
ATOM 1561 C CA . VAL A 1 188 ? 3.963 1.796 2.409 1.00 85.12 188 VAL A CA 1
ATOM 1562 C C . VAL A 1 188 ? 5.310 2.314 1.912 1.00 85.12 188 VAL A C 1
ATOM 1564 O O . VAL A 1 188 ? 5.713 1.971 0.800 1.00 85.12 188 VAL A O 1
ATOM 1567 N N . VAL A 1 189 ? 6.048 3.061 2.741 1.00 86.88 189 VAL A N 1
ATOM 1568 C CA . VAL A 1 189 ? 7.385 3.575 2.395 1.00 86.88 189 VAL A CA 1
ATOM 1569 C C . VAL A 1 189 ? 8.330 2.425 2.051 1.00 86.88 189 VAL A C 1
ATOM 1571 O O . VAL A 1 189 ? 9.015 2.466 1.026 1.00 86.88 189 VAL A O 1
ATOM 1574 N N . LYS A 1 190 ? 8.344 1.363 2.864 1.00 85.56 190 LYS A N 1
ATOM 1575 C CA . LYS A 1 190 ? 9.185 0.184 2.631 1.00 85.56 190 LYS A CA 1
ATOM 1576 C C . LYS A 1 190 ? 8.834 -0.522 1.324 1.00 85.56 190 LYS A C 1
ATOM 1578 O O . LYS A 1 190 ? 9.734 -0.843 0.552 1.00 85.56 190 LYS A O 1
ATOM 1583 N N . HIS A 1 191 ? 7.552 -0.773 1.069 1.00 82.25 191 HIS A N 1
ATOM 1584 C CA . HIS A 1 191 ? 7.120 -1.441 -0.154 1.00 82.25 191 HIS A CA 1
ATOM 1585 C C . HIS A 1 191 ? 7.443 -0.608 -1.389 1.00 82.25 191 HIS A C 1
ATOM 1587 O O . HIS A 1 191 ? 7.995 -1.130 -2.352 1.00 82.25 191 HIS A O 1
ATOM 1593 N N . LEU A 1 192 ? 7.158 0.693 -1.354 1.00 85.06 192 LEU A N 1
ATOM 1594 C CA . LEU A 1 192 ? 7.407 1.552 -2.502 1.00 85.06 192 LEU A CA 1
ATOM 1595 C C . LEU A 1 192 ? 8.905 1.770 -2.752 1.00 85.06 192 LEU A C 1
ATOM 1597 O O . LEU A 1 192 ? 9.318 1.901 -3.903 1.00 85.06 192 LEU A O 1
ATOM 1601 N N . SER A 1 193 ? 9.735 1.727 -1.704 1.00 84.81 193 SER A N 1
ATOM 1602 C CA . SER A 1 193 ? 11.198 1.768 -1.837 1.00 84.81 193 SER A CA 1
ATOM 1603 C C . SER A 1 193 ? 11.749 0.621 -2.691 1.00 84.81 193 SER A C 1
ATOM 1605 O O . SER A 1 193 ? 12.782 0.796 -3.332 1.00 84.81 193 SER A O 1
ATOM 1607 N N . LEU A 1 194 ? 11.038 -0.511 -2.793 1.00 82.38 194 LEU A N 1
ATOM 1608 C CA . LEU A 1 194 ? 11.412 -1.597 -3.705 1.00 82.38 194 LEU A CA 1
ATOM 1609 C C . LEU A 1 194 ? 11.392 -1.150 -5.169 1.00 82.38 194 LEU A C 1
ATOM 1611 O O . LEU A 1 194 ? 12.239 -1.594 -5.940 1.00 82.38 194 LEU A O 1
ATOM 1615 N N . TYR A 1 195 ? 10.467 -0.266 -5.564 1.00 81.06 195 TYR A N 1
ATOM 1616 C CA . TYR A 1 195 ? 10.448 0.265 -6.928 1.00 81.06 195 TYR A CA 1
ATOM 1617 C C . TYR A 1 195 ? 11.689 1.123 -7.177 1.00 81.06 195 TYR A C 1
ATOM 1619 O O . TYR A 1 195 ? 12.378 0.903 -8.172 1.00 81.06 195 TYR A O 1
ATOM 1627 N N . ARG A 1 196 ? 12.052 2.021 -6.249 1.00 84.38 196 ARG A N 1
ATOM 1628 C CA . ARG A 1 196 ? 13.311 2.788 -6.322 1.00 84.38 196 ARG A CA 1
ATOM 1629 C C . ARG A 1 196 ? 14.525 1.865 -6.459 1.00 84.38 196 ARG A C 1
ATOM 1631 O O . ARG A 1 196 ? 15.349 2.064 -7.351 1.00 84.38 196 ARG A O 1
ATOM 1638 N N . ASP A 1 197 ? 14.632 0.853 -5.606 1.00 82.44 197 ASP A N 1
ATOM 1639 C CA . ASP A 1 197 ? 15.767 -0.073 -5.619 1.00 82.44 197 ASP A CA 1
ATOM 1640 C C . ASP A 1 197 ? 15.817 -0.875 -6.925 1.00 82.44 197 ASP A C 1
ATOM 1642 O O . ASP A 1 197 ? 16.887 -1.059 -7.506 1.00 82.44 197 ASP A O 1
ATOM 1646 N N . LEU A 1 198 ? 14.655 -1.273 -7.451 1.00 77.19 198 LEU A N 1
ATOM 1647 C CA . LEU A 1 198 ? 14.534 -1.886 -8.768 1.00 77.19 198 LEU A CA 1
ATOM 1648 C C . LEU A 1 198 ? 15.015 -0.936 -9.874 1.00 77.19 198 LEU A C 1
ATOM 1650 O O . LEU A 1 198 ? 15.748 -1.367 -10.760 1.00 77.19 198 LEU A O 1
ATOM 1654 N N . TYR A 1 199 ? 14.661 0.349 -9.831 1.00 78.06 199 TYR A N 1
ATOM 1655 C CA . TYR A 1 199 ? 15.154 1.326 -10.804 1.00 78.06 199 TYR A CA 1
ATOM 1656 C C . TYR A 1 199 ? 16.673 1.432 -10.789 1.00 78.06 199 TYR A C 1
ATOM 1658 O O . TYR A 1 199 ? 17.291 1.333 -11.847 1.00 78.06 199 TYR A O 1
ATOM 1666 N N . HIS A 1 200 ? 17.280 1.574 -9.611 1.00 79.56 200 HIS A N 1
ATOM 1667 C CA . HIS A 1 200 ? 18.738 1.631 -9.485 1.00 79.56 200 HIS A CA 1
ATOM 1668 C C . HIS A 1 200 ? 19.407 0.321 -9.900 1.00 79.56 200 HIS A C 1
ATOM 1670 O O . HIS A 1 200 ? 20.473 0.335 -10.506 1.00 79.56 200 HIS A O 1
ATOM 1676 N N . TYR A 1 201 ? 18.777 -0.825 -9.647 1.00 75.56 201 TYR A N 1
ATOM 1677 C CA . TYR A 1 201 ? 19.285 -2.110 -10.115 1.00 75.56 201 TYR A CA 1
ATOM 1678 C C . TYR A 1 201 ? 19.254 -2.236 -11.648 1.00 75.56 201 TYR A C 1
ATOM 1680 O O . TYR A 1 201 ? 20.173 -2.796 -12.247 1.00 75.56 201 TYR A O 1
ATOM 1688 N N . LEU A 1 202 ? 18.200 -1.730 -12.293 1.00 68.69 202 LEU A N 1
ATOM 1689 C CA . LEU A 1 202 ? 18.012 -1.804 -13.745 1.00 68.69 202 LEU A CA 1
ATOM 1690 C C . LEU A 1 202 ? 18.817 -0.743 -14.502 1.00 68.69 202 LEU A C 1
ATOM 1692 O O . LEU A 1 202 ? 19.321 -1.017 -15.593 1.00 68.69 202 LEU A O 1
ATOM 1696 N N . PHE A 1 203 ? 18.959 0.443 -13.913 1.00 73.56 203 PHE A N 1
ATOM 1697 C CA . PHE A 1 203 ? 19.736 1.567 -14.428 1.00 73.56 203 PHE A CA 1
ATOM 1698 C C . PHE A 1 203 ? 20.773 2.008 -13.401 1.00 73.56 203 PHE A C 1
ATOM 1700 O O . PHE A 1 203 ? 20.688 3.121 -12.872 1.00 73.56 203 PHE A O 1
ATOM 1707 N N . PRO A 1 204 ? 21.758 1.146 -13.117 1.00 72.12 204 PRO A N 1
ATOM 1708 C CA . PRO A 1 204 ? 22.794 1.491 -12.170 1.00 72.12 204 PRO A CA 1
ATOM 1709 C C . PRO A 1 204 ? 23.578 2.684 -12.700 1.00 72.12 204 PRO A C 1
ATOM 1711 O O . PRO A 1 204 ? 23.850 2.803 -13.902 1.00 72.12 204 PRO A O 1
ATOM 1714 N N . SER A 1 205 ? 23.988 3.559 -11.789 1.00 76.62 205 SER A N 1
ATOM 1715 C CA . SER A 1 205 ? 25.005 4.552 -12.108 1.00 76.62 205 SER A CA 1
ATOM 1716 C C . SER A 1 205 ? 26.279 3.850 -12.612 1.00 76.62 205 SER A C 1
ATOM 1718 O O . SER A 1 205 ? 26.529 2.686 -12.278 1.00 76.62 205 SER A O 1
ATOM 1720 N N . PRO A 1 206 ? 27.146 4.530 -13.384 1.00 76.81 206 PRO A N 1
ATOM 1721 C CA . PRO A 1 206 ? 28.406 3.940 -13.841 1.00 76.81 206 PRO A CA 1
ATOM 1722 C C . PRO A 1 206 ? 29.251 3.354 -12.698 1.00 76.81 206 PRO A C 1
ATOM 1724 O O . PRO A 1 206 ? 29.935 2.346 -12.879 1.00 76.81 206 PRO A O 1
ATOM 1727 N N . THR A 1 207 ? 29.184 3.963 -11.513 1.00 82.50 207 THR A N 1
ATOM 1728 C CA . THR A 1 207 ? 29.860 3.495 -10.300 1.00 82.50 207 THR A CA 1
ATOM 1729 C C . THR A 1 207 ? 29.238 2.203 -9.768 1.00 82.50 207 THR A C 1
ATOM 1731 O O . THR A 1 207 ? 29.958 1.226 -9.559 1.00 82.50 207 THR A O 1
ATOM 1734 N N . GLU A 1 208 ? 27.914 2.148 -9.612 1.00 77.25 208 GLU A N 1
ATOM 1735 C CA . GLU A 1 208 ? 27.198 0.946 -9.155 1.00 77.25 208 GLU A CA 1
ATOM 1736 C C . GLU A 1 208 ? 27.344 -0.217 -10.142 1.00 77.25 208 GLU A C 1
ATOM 1738 O O . GLU A 1 208 ? 27.557 -1.356 -9.730 1.00 77.25 208 GLU A O 1
ATOM 1743 N N . ALA A 1 209 ? 27.328 0.066 -11.446 1.00 73.25 209 ALA A N 1
ATOM 1744 C CA . ALA A 1 209 ? 27.525 -0.932 -12.492 1.00 73.25 209 ALA A CA 1
ATOM 1745 C C . ALA A 1 209 ? 28.911 -1.592 -12.395 1.00 73.25 209 ALA A C 1
ATOM 1747 O O . ALA A 1 209 ? 29.043 -2.811 -12.535 1.00 73.25 209 ALA A O 1
ATOM 1748 N N . ARG A 1 210 ? 29.957 -0.801 -12.107 1.00 75.50 210 ARG A N 1
ATOM 1749 C CA . ARG A 1 210 ? 31.322 -1.310 -11.880 1.00 75.50 210 ARG A CA 1
ATOM 1750 C C . ARG A 1 210 ? 31.396 -2.204 -10.641 1.00 75.50 210 ARG A C 1
ATOM 1752 O O . ARG A 1 210 ? 32.080 -3.227 -10.680 1.00 75.50 210 ARG A O 1
ATOM 1759 N N . ILE A 1 211 ? 30.695 -1.841 -9.566 1.00 76.44 211 ILE A N 1
ATOM 1760 C CA . ILE A 1 211 ? 30.631 -2.630 -8.326 1.00 76.44 211 ILE A CA 1
ATOM 1761 C C . ILE A 1 211 ? 29.903 -3.959 -8.579 1.00 76.44 211 ILE A C 1
ATOM 1763 O O . ILE A 1 211 ? 30.479 -5.019 -8.337 1.00 76.44 211 ILE A O 1
ATOM 1767 N N . GLN A 1 212 ? 28.711 -3.929 -9.184 1.00 69.88 212 GLN A N 1
ATOM 1768 C CA . GLN A 1 212 ? 27.948 -5.138 -9.523 1.00 69.88 212 GLN A CA 1
ATOM 1769 C C . GLN A 1 212 ? 28.740 -6.095 -10.430 1.00 69.88 212 GLN A C 1
ATOM 1771 O O . GLN A 1 212 ? 28.758 -7.308 -10.201 1.00 69.88 212 GLN A O 1
ATOM 1776 N N . ALA A 1 213 ? 29.445 -5.573 -11.440 1.00 70.75 213 ALA A N 1
ATOM 1777 C CA . ALA A 1 213 ? 30.288 -6.381 -12.321 1.00 70.75 213 ALA A CA 1
ATOM 1778 C C . ALA A 1 213 ? 31.461 -7.042 -11.572 1.00 70.75 213 ALA A C 1
ATOM 1780 O O . ALA A 1 213 ? 31.818 -8.188 -11.860 1.00 70.75 213 ALA A O 1
ATOM 1781 N N . ARG A 1 214 ? 32.054 -6.345 -10.594 1.00 71.31 214 ARG A N 1
ATOM 1782 C CA . ARG A 1 214 ? 33.118 -6.886 -9.736 1.00 71.31 214 ARG A CA 1
ATOM 1783 C C . ARG A 1 214 ? 32.602 -8.008 -8.833 1.00 71.31 214 ARG A C 1
ATOM 1785 O O . ARG A 1 214 ? 33.262 -9.044 -8.729 1.00 71.31 214 ARG A O 1
ATOM 1792 N N . ASP A 1 215 ? 31.438 -7.830 -8.219 1.00 70.12 215 ASP A N 1
ATOM 1793 C CA . ASP A 1 215 ? 30.857 -8.816 -7.302 1.00 70.12 215 ASP A CA 1
ATOM 1794 C C . ASP A 1 215 ? 30.357 -10.063 -8.038 1.00 70.12 215 ASP A C 1
ATOM 1796 O O . ASP A 1 215 ? 30.591 -11.187 -7.590 1.00 70.12 215 ASP A O 1
ATOM 1800 N N . THR A 1 216 ? 29.792 -9.892 -9.235 1.00 67.56 216 THR A N 1
ATOM 1801 C CA . THR A 1 216 ? 29.400 -11.010 -10.109 1.00 67.56 216 THR A CA 1
ATOM 1802 C C . THR A 1 216 ? 30.614 -11.859 -10.504 1.00 67.56 216 THR A C 1
ATOM 1804 O O . THR A 1 216 ? 30.568 -13.086 -10.421 1.00 67.56 216 THR A O 1
ATOM 1807 N N . LYS A 1 217 ? 31.745 -11.223 -10.853 1.00 59.91 217 LYS A N 1
ATOM 1808 C CA . LYS A 1 217 ? 33.008 -11.931 -11.137 1.00 59.91 217 LYS A CA 1
ATOM 1809 C C . LYS A 1 217 ? 33.540 -12.692 -9.921 1.00 59.91 217 LYS A C 1
ATOM 1811 O O . LYS A 1 217 ? 34.019 -13.810 -10.073 1.00 59.91 217 LYS A O 1
ATOM 1816 N N . ARG A 1 218 ? 33.437 -12.123 -8.715 1.00 57.88 218 ARG A N 1
ATOM 1817 C CA . ARG A 1 218 ? 33.858 -12.792 -7.469 1.00 57.88 218 ARG A CA 1
ATOM 1818 C C . ARG A 1 218 ? 32.998 -14.005 -7.129 1.00 57.88 218 ARG A C 1
ATOM 1820 O O . ARG A 1 218 ? 33.537 -15.006 -6.673 1.00 57.88 218 ARG A O 1
ATOM 1827 N N . HIS A 1 219 ? 31.688 -13.926 -7.349 1.00 56.88 219 HIS A N 1
ATOM 1828 C CA . HIS A 1 219 ? 30.788 -15.059 -7.142 1.00 56.88 219 HIS A CA 1
ATOM 1829 C C . HIS A 1 219 ? 31.026 -16.191 -8.143 1.00 56.88 219 HIS A C 1
ATOM 1831 O O . HIS A 1 219 ? 30.971 -17.353 -7.754 1.00 56.88 219 HIS A O 1
ATOM 1837 N N . LEU A 1 220 ? 31.321 -15.862 -9.403 1.00 57.09 220 LEU A N 1
ATOM 1838 C CA . LEU A 1 220 ? 31.662 -16.852 -10.427 1.00 57.09 220 LEU A CA 1
ATOM 1839 C C . LEU A 1 220 ? 33.034 -17.495 -10.191 1.00 57.09 220 LEU A C 1
ATOM 1841 O O . LEU A 1 220 ? 33.180 -18.674 -10.457 1.00 57.09 220 LEU A O 1
ATOM 1845 N N . ALA A 1 221 ? 34.007 -16.757 -9.649 1.00 59.97 221 ALA A N 1
ATOM 1846 C CA . ALA A 1 221 ? 35.333 -17.285 -9.311 1.00 59.97 221 ALA A CA 1
ATOM 1847 C C . ALA A 1 221 ? 35.368 -18.147 -8.031 1.00 59.97 221 ALA A C 1
ATOM 1849 O O . ALA A 1 221 ? 36.399 -18.731 -7.715 1.00 59.97 221 ALA A O 1
ATOM 1850 N N . ARG A 1 222 ? 34.275 -18.176 -7.255 1.00 59.16 222 ARG A N 1
ATOM 1851 C CA . ARG A 1 222 ? 34.109 -19.020 -6.056 1.00 59.16 222 ARG A CA 1
ATOM 1852 C C . ARG A 1 222 ? 33.267 -20.277 -6.317 1.00 59.16 222 ARG A C 1
ATOM 1854 O O . ARG A 1 222 ? 33.021 -21.027 -5.375 1.00 59.16 222 ARG A O 1
ATOM 1861 N N . LYS A 1 223 ? 32.791 -20.460 -7.548 1.00 47.88 223 LYS A N 1
ATOM 1862 C CA . LYS A 1 223 ? 32.219 -21.711 -8.053 1.00 47.88 223 LYS A CA 1
ATOM 1863 C C . LYS A 1 223 ? 33.289 -22.460 -8.831 1.00 47.88 223 LYS A C 1
ATOM 1865 O O . LYS A 1 223 ? 33.207 -23.702 -8.819 1.00 47.88 223 LYS A O 1
#

pLDDT: mean 70.38, std 15.45, range [30.67, 91.31]